Protein AF-A0A9D7E823-F1 (afdb_monomer)

Radius of gyration: 53.84 Å; Cα contacts (8 Å, |Δi|>4): 36; chains: 1; bounding box: 92×97×145 Å

Foldseek 3Di:
DDDDDDDDDDDDPDPDDPQDPCNPPDDDDDPVVVVVVVVVVVVVVVVVVVVVVVVPPPCPDPPDCPVVVVVVVVVVVVVVVVVVVVVVVVVVVCCVVPVVVPPDDPPDPPPDDPDDPDDPDPDDDVVHDDPDDDDPVVDDDDDDDDDDPAQADPPPRHGHDDDPDDDDDDDDDDDDDDDDDDDDWDKDADPDPDPPDDRIDTHDDDDD

Solvent-accessible surface area (backbone atoms only — not comparable to full-atom values): 14657 Å² total; per-residue (Å²): 136,83,83,89,79,83,84,84,85,78,80,78,82,74,74,85,71,80,76,56,98,60,72,89,63,88,80,94,69,57,76,65,57,52,49,53,53,54,50,50,54,50,49,50,53,51,52,49,51,51,52,47,63,65,69,41,75,75,83,65,74,93,64,80,61,59,61,56,52,54,54,45,52,53,48,50,52,52,52,50,53,50,48,52,53,51,51,50,50,50,52,50,50,48,42,72,72,39,57,86,67,54,90,67,79,82,86,67,90,72,91,79,71,81,85,68,80,78,73,75,69,88,71,85,54,92,89,54,82,73,88,67,90,80,79,70,82,86,56,87,85,81,91,80,89,85,78,70,94,69,56,46,39,93,86,82,62,51,71,63,77,90,68,95,78,80,92,86,81,92,78,92,83,81,91,81,83,88,79,87,84,82,85,81,69,58,72,44,68,67,92,67,90,67,80,92,60,62,75,66,44,64,55,78,80,82,85,129

Secondary structure (DSSP, 8-state):
------PPP-----------TTTT------HHHHHHHHHHHHHHHHHHHHHHHHHS-----TTSSHHHHHHHHHHHHHHHHHHHHHHHHHHHHHHHHHTTT-----------S---S-PPPSSSPTTPPP--PPP-TTSPP-------S--B-TTT-PBPPPPSS---------------------EEE--S--TTS-SEEEPPPPP-

pLDDT: mean 81.2, std 17.23, range [41.66, 98.5]

Structure (mmCIF, N/CA/C/O backbone):
data_AF-A0A9D7E823-F1
#
_entry.id   AF-A0A9D7E823-F1
#
loop_
_atom_site.group_PDB
_atom_site.id
_atom_site.type_symbol
_atom_site.label_atom_id
_atom_site.label_alt_id
_atom_site.label_comp_id
_atom_site.label_asym_id
_atom_site.label_entity_id
_atom_site.label_seq_id
_atom_site.pdbx_PDB_ins_code
_atom_site.Cartn_x
_atom_site.Cartn_y
_atom_site.Cartn_z
_atom_site.occupancy
_atom_site.B_iso_or_equiv
_atom_site.auth_seq_id
_atom_site.auth_comp_id
_atom_site.auth_asym_id
_atom_site.auth_atom_id
_atom_site.pdbx_PDB_model_num
ATOM 1 N N . MET A 1 1 ? -44.686 -39.022 106.894 1.00 41.66 1 MET A N 1
ATOM 2 C CA . MET A 1 1 ? -45.452 -39.188 105.641 1.00 41.66 1 MET A CA 1
ATOM 3 C C .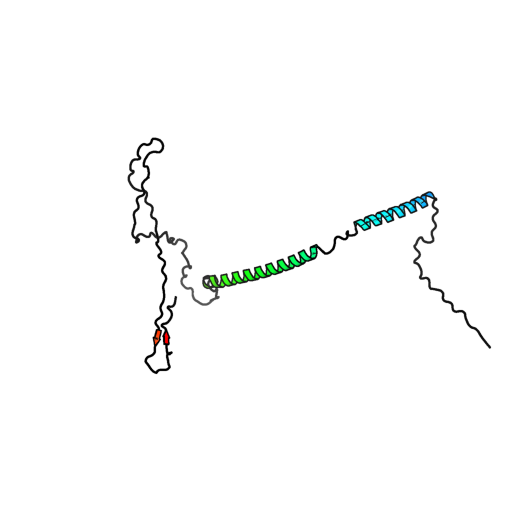 MET A 1 1 ? -45.971 -37.807 105.264 1.00 41.66 1 MET A C 1
ATOM 5 O O . MET A 1 1 ? -47.136 -37.501 105.457 1.00 41.66 1 MET A O 1
ATOM 9 N N . ASP A 1 2 ? -45.082 -36.832 105.089 1.00 44.28 2 ASP A N 1
ATOM 10 C CA . ASP A 1 2 ? -44.199 -36.650 103.923 1.00 44.28 2 ASP A CA 1
ATOM 11 C C . ASP A 1 2 ? -45.011 -36.478 102.646 1.00 44.28 2 ASP A C 1
ATOM 13 O O . ASP A 1 2 ? -45.654 -37.413 102.177 1.00 44.28 2 ASP A O 1
ATOM 17 N N . GLY A 1 3 ? -44.975 -35.260 102.111 1.00 45.38 3 GLY A N 1
ATOM 18 C CA . GLY A 1 3 ? -45.673 -34.901 100.884 1.00 45.38 3 GLY A CA 1
ATOM 19 C C . GLY A 1 3 ? -45.404 -33.469 100.432 1.00 45.38 3 GLY A C 1
ATOM 20 O O . GLY A 1 3 ? -46.334 -32.752 100.083 1.00 45.38 3 GLY A O 1
ATOM 21 N N . THR A 1 4 ? -44.142 -33.039 100.471 1.00 54.25 4 THR A N 1
ATOM 22 C CA . THR A 1 4 ? -43.642 -31.847 99.770 1.00 54.25 4 THR A CA 1
ATOM 23 C C . THR A 1 4 ? -43.754 -32.044 98.259 1.00 54.25 4 THR A C 1
ATOM 25 O O . THR A 1 4 ? -43.148 -32.981 97.756 1.00 54.25 4 THR A O 1
ATOM 28 N N . VAL A 1 5 ? -44.418 -31.132 97.535 1.00 52.34 5 VAL A N 1
ATOM 29 C CA . VAL A 1 5 ? -44.120 -30.807 96.120 1.00 52.34 5 VAL A CA 1
ATOM 30 C C . VAL A 1 5 ? -44.486 -29.326 95.893 1.00 52.34 5 VAL A C 1
ATOM 32 O O . VAL A 1 5 ? -45.655 -28.972 95.821 1.00 52.34 5 VAL A O 1
ATOM 35 N N . GLN A 1 6 ? -43.574 -28.377 96.110 1.00 48.25 6 GLN A N 1
ATOM 36 C CA . GLN A 1 6 ? -42.672 -27.778 95.112 1.00 48.25 6 GLN A CA 1
ATOM 37 C C . GLN A 1 6 ? -43.369 -27.175 93.876 1.00 48.25 6 GLN A C 1
ATOM 39 O O . GLN A 1 6 ? -43.613 -27.835 92.871 1.00 48.25 6 GLN A O 1
ATOM 44 N N . LEU A 1 7 ? -43.611 -25.863 93.958 1.00 57.25 7 LEU A N 1
ATOM 45 C CA . LEU A 1 7 ? -43.773 -24.962 92.815 1.00 57.25 7 LEU A CA 1
ATOM 46 C C . LEU A 1 7 ? -42.458 -24.896 92.013 1.00 57.25 7 LEU A C 1
ATOM 48 O O . LEU A 1 7 ? -41.415 -24.625 92.618 1.00 57.25 7 LEU A O 1
ATOM 52 N N . PRO A 1 8 ? -42.464 -25.049 90.677 1.00 56.41 8 PRO A N 1
ATOM 53 C CA . PRO A 1 8 ? -41.306 -24.697 89.875 1.00 56.41 8 PRO A CA 1
ATOM 54 C C . PRO A 1 8 ? -41.282 -23.193 89.582 1.00 56.41 8 PRO A C 1
ATOM 56 O O . PRO A 1 8 ? -42.162 -22.621 88.938 1.00 56.41 8 PRO A O 1
ATOM 59 N N . CYS A 1 9 ? -40.202 -22.578 90.050 1.00 44.34 9 CYS A N 1
ATOM 60 C CA . CYS A 1 9 ? -39.671 -21.317 89.569 1.00 44.34 9 CYS A CA 1
ATOM 61 C C . CYS A 1 9 ? -39.313 -21.434 88.074 1.00 44.34 9 CYS A C 1
ATOM 63 O O . CYS A 1 9 ? -38.682 -22.399 87.643 1.00 44.34 9 CYS A O 1
ATOM 65 N N . SER A 1 10 ? -39.666 -20.427 87.282 1.00 48.34 10 SER A N 1
ATOM 66 C CA . SER A 1 10 ? -38.972 -20.112 86.030 1.00 48.34 10 SER A CA 1
ATOM 67 C C . SER A 1 10 ? -38.942 -18.600 85.880 1.00 48.34 10 SER A C 1
ATOM 69 O O . SER A 1 10 ? -39.736 -17.984 85.173 1.00 48.34 10 SER A O 1
ATOM 71 N N . SER A 1 11 ? -38.022 -17.990 86.625 1.00 49.16 11 SER A N 1
ATOM 72 C CA . SER A 1 11 ? -37.557 -16.635 86.374 1.00 49.16 11 SER A CA 1
ATOM 73 C C . SER A 1 11 ? -36.893 -16.604 85.000 1.00 49.16 11 SER A C 1
ATOM 75 O O . SER A 1 11 ? -35.801 -17.143 84.811 1.00 49.16 11 SER A O 1
ATOM 77 N N . ALA A 1 12 ? -37.561 -15.972 84.039 1.00 48.22 12 ALA A N 1
ATOM 78 C CA . ALA A 1 12 ? -36.953 -15.579 82.782 1.00 48.22 12 ALA A CA 1
ATOM 79 C C . ALA A 1 12 ? -35.717 -14.720 83.084 1.00 48.22 12 ALA A C 1
ATOM 81 O O . ALA A 1 12 ? -35.826 -13.638 83.666 1.00 48.22 12 ALA A O 1
ATOM 82 N N . ALA A 1 13 ? -34.544 -15.218 82.702 1.00 49.22 13 ALA A N 1
ATOM 83 C CA . ALA A 1 13 ? -33.308 -14.460 82.719 1.00 49.22 13 ALA A CA 1
ATOM 84 C C . ALA A 1 13 ? -33.462 -13.256 81.775 1.00 49.22 13 ALA A C 1
ATOM 86 O O . ALA A 1 13 ? -33.383 -13.384 80.553 1.00 49.22 13 ALA A O 1
ATOM 87 N N . ARG A 1 14 ? -33.723 -12.074 82.341 1.00 47.38 14 ARG A N 1
ATOM 88 C CA . ARG A 1 14 ? -33.521 -10.809 81.637 1.00 47.38 14 ARG A CA 1
ATOM 89 C C . ARG A 1 14 ? -32.015 -10.609 81.538 1.00 47.38 14 ARG A C 1
ATOM 91 O O . ARG A 1 14 ? -31.360 -10.409 82.553 1.00 47.38 14 ARG A O 1
ATOM 98 N N . GLY A 1 15 ? -31.483 -10.710 80.323 1.00 50.56 15 GLY A N 1
ATOM 99 C CA . GLY A 1 15 ? -30.100 -10.345 80.044 1.00 50.56 15 GLY A CA 1
ATOM 100 C C . GLY A 1 15 ? -29.818 -8.927 80.541 1.00 50.56 15 GLY A C 1
ATOM 101 O O . GLY A 1 15 ? -30.636 -8.027 80.340 1.00 50.56 15 GLY A O 1
ATOM 102 N N . GLU A 1 16 ? -28.681 -8.753 81.212 1.00 53.91 16 GLU A N 1
ATOM 103 C CA . GLU A 1 16 ? -28.166 -7.457 81.650 1.00 53.91 16 GLU A CA 1
ATOM 104 C C . GLU A 1 16 ? -28.091 -6.497 80.459 1.00 53.91 16 GLU A C 1
ATOM 106 O O . GLU A 1 16 ? -27.238 -6.606 79.574 1.00 53.91 16 GLU A O 1
ATOM 111 N N . ALA A 1 17 ? -29.017 -5.540 80.425 1.00 63.22 17 ALA A N 1
ATOM 112 C CA . ALA A 1 17 ? -28.901 -4.387 79.558 1.00 63.22 17 ALA A CA 1
ATOM 113 C C . ALA A 1 17 ? -27.729 -3.551 80.077 1.00 63.22 17 ALA A C 1
ATOM 115 O O . ALA A 1 17 ? -27.757 -3.087 81.215 1.00 63.22 17 ALA A O 1
ATOM 116 N N . LYS A 1 18 ? -26.694 -3.380 79.250 1.00 60.59 18 LYS A N 1
ATOM 117 C CA . LYS A 1 18 ? -25.556 -2.499 79.541 1.00 60.59 18 LYS A CA 1
ATOM 118 C C . LYS A 1 18 ? -26.099 -1.126 79.944 1.00 60.59 18 LYS A C 1
ATOM 120 O O . LYS A 1 18 ? -26.685 -0.439 79.104 1.00 60.59 18 LYS A O 1
ATOM 125 N N . SER A 1 19 ? -25.943 -0.747 81.212 1.00 68.44 19 SER A N 1
ATOM 126 C CA . SER A 1 19 ? -26.347 0.569 81.691 1.00 68.44 19 SER A CA 1
ATOM 127 C C . SER A 1 19 ? -25.517 1.614 80.952 1.00 68.44 19 SER A C 1
ATOM 129 O O . SER A 1 19 ? -24.287 1.564 80.910 1.00 68.44 19 SER A O 1
ATOM 131 N N . THR A 1 20 ? -26.188 2.541 80.273 1.00 76.00 20 THR A N 1
ATOM 132 C CA . THR A 1 20 ? -25.493 3.691 79.700 1.00 76.00 20 THR A CA 1
ATOM 133 C C . THR A 1 20 ? -24.899 4.502 80.852 1.00 76.00 20 THR A C 1
ATOM 135 O O . THR A 1 20 ? -25.582 4.652 81.864 1.00 76.00 20 THR A O 1
ATOM 138 N N . PRO A 1 21 ? -23.691 5.074 80.718 1.00 83.56 21 PRO A N 1
ATOM 139 C CA . PRO A 1 21 ? -22.972 5.735 81.818 1.00 83.56 21 PRO A CA 1
ATOM 140 C C . PRO A 1 21 ? -23.726 6.904 82.481 1.00 83.56 21 PRO A C 1
ATOM 142 O O . PRO A 1 21 ? -23.339 7.355 83.550 1.00 83.56 21 PRO A O 1
ATOM 145 N N . PHE A 1 22 ? -24.815 7.375 81.870 1.00 84.56 22 PHE A N 1
ATOM 146 C CA . PHE A 1 22 ? -25.672 8.453 82.366 1.00 84.56 22 PHE A CA 1
ATOM 147 C C . PHE A 1 22 ? -27.106 7.994 82.683 1.00 84.56 22 PHE A C 1
ATOM 149 O O . PHE A 1 22 ? -27.991 8.827 82.831 1.00 84.56 22 PHE A O 1
ATOM 156 N N . GLY A 1 23 ? -27.360 6.681 82.749 1.00 80.94 23 GLY A N 1
ATOM 157 C CA . GLY A 1 23 ? -28.709 6.121 82.914 1.00 80.94 23 GLY A CA 1
ATOM 158 C C . GLY A 1 23 ? -29.380 6.471 84.246 1.00 80.94 23 GLY A C 1
ATOM 159 O O . GLY A 1 23 ? -30.597 6.615 84.280 1.00 80.94 23 GLY A O 1
ATOM 160 N N . ASP A 1 24 ? -28.582 6.673 85.299 1.00 83.81 24 ASP A N 1
ATOM 161 C CA . ASP A 1 24 ? -29.059 6.969 86.658 1.00 83.81 24 ASP A CA 1
ATOM 162 C C . ASP A 1 24 ? -28.948 8.464 87.027 1.00 83.81 24 ASP A C 1
ATOM 164 O O . ASP A 1 24 ? -29.261 8.865 88.149 1.00 83.81 24 ASP A O 1
ATOM 168 N N . VAL A 1 25 ? -28.488 9.311 86.096 1.00 88.62 25 VAL A N 1
ATOM 169 C CA . VAL A 1 25 ? -28.268 10.747 86.331 1.00 88.62 25 VAL A CA 1
ATOM 170 C C . VAL A 1 25 ? -29.466 11.546 85.823 1.00 88.62 25 VAL A C 1
ATOM 172 O O . VAL A 1 25 ? -29.730 11.598 84.622 1.00 88.62 25 VAL A O 1
ATOM 175 N N . PHE A 1 26 ? -30.175 12.216 86.733 1.00 86.62 26 PHE A N 1
ATOM 176 C CA . PHE A 1 26 ? -31.302 13.082 86.385 1.00 86.62 26 PHE A CA 1
ATOM 177 C C . PHE A 1 26 ? -30.851 14.519 86.126 1.00 86.62 26 PHE A C 1
ATOM 179 O O . PHE A 1 26 ? -30.034 15.076 86.856 1.00 86.62 26 PHE A O 1
ATOM 186 N N . VAL A 1 27 ? -31.443 15.137 85.105 1.00 88.88 27 VAL A N 1
ATOM 187 C CA . VAL A 1 27 ? -31.242 16.549 84.767 1.00 88.88 27 VAL A CA 1
ATOM 188 C C . VAL A 1 27 ? -32.591 17.251 84.823 1.00 88.88 27 VAL A C 1
ATOM 190 O O . VAL A 1 27 ? -33.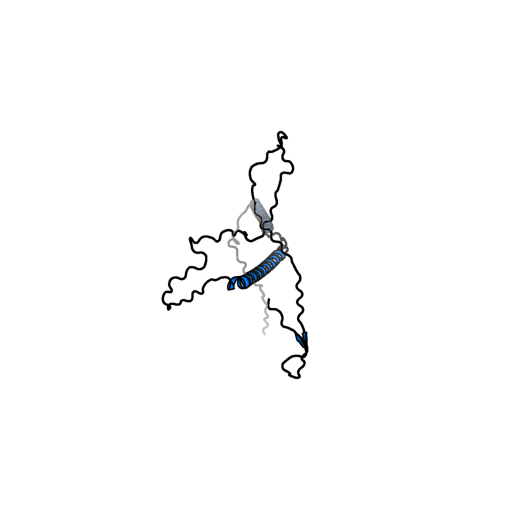578 16.763 84.271 1.00 88.88 27 VAL A O 1
ATOM 193 N N . THR A 1 28 ? -32.646 18.402 85.487 1.00 90.94 28 THR A N 1
ATOM 194 C CA . THR A 1 28 ? -33.835 19.256 85.499 1.00 90.94 28 THR A CA 1
ATOM 195 C C . THR A 1 28 ? -33.829 20.144 84.265 1.00 90.94 28 THR A C 1
ATOM 197 O O . THR A 1 28 ? -32.934 20.971 84.109 1.00 90.94 28 THR A O 1
ATOM 200 N N . LEU A 1 29 ? -34.831 19.982 83.406 1.00 92.12 29 LEU A N 1
ATOM 201 C CA . LEU A 1 29 ? -35.043 20.822 82.232 1.00 92.12 29 LEU A CA 1
ATOM 202 C C . LEU A 1 29 ? -36.382 21.534 82.361 1.00 92.12 29 LEU A C 1
ATOM 204 O O . LEU A 1 29 ? -37.370 20.951 82.824 1.00 92.12 29 LEU A O 1
ATOM 208 N N . SER A 1 30 ? -36.435 22.781 81.914 1.00 96.06 30 SER A N 1
ATOM 209 C CA . SER A 1 30 ? -37.705 23.457 81.699 1.00 96.06 30 SER A CA 1
ATOM 210 C C . SER A 1 30 ? -38.498 22.751 80.592 1.00 96.06 30 SER A C 1
ATOM 212 O O . SER A 1 30 ? -37.961 22.063 79.716 1.00 96.06 30 SER A O 1
ATOM 214 N N . LYS A 1 31 ? -39.820 22.946 80.594 1.00 94.75 31 LYS A N 1
ATOM 215 C CA . LYS A 1 31 ? -40.699 22.378 79.563 1.00 94.75 31 LYS A CA 1
ATOM 216 C C . LYS A 1 31 ? -40.318 22.855 78.156 1.00 94.75 31 LYS A C 1
ATOM 218 O O . LYS A 1 31 ? -40.476 22.100 77.202 1.00 94.75 31 LYS A O 1
ATOM 223 N N . GLN A 1 32 ? -39.820 24.085 78.037 1.00 95.88 32 GLN A N 1
ATOM 224 C CA . GLN A 1 32 ? -39.384 24.655 76.768 1.00 95.88 32 GLN A CA 1
ATOM 225 C C . GLN A 1 32 ? -38.127 23.951 76.239 1.00 95.88 32 GLN A C 1
ATOM 227 O O . GLN A 1 32 ? -38.141 23.470 75.109 1.00 95.88 32 GLN A O 1
ATOM 232 N N . GLU A 1 33 ? -37.097 23.789 77.071 1.00 95.62 33 GLU A N 1
ATOM 233 C CA . GLU A 1 33 ? -35.851 23.100 76.695 1.00 95.62 33 GLU A CA 1
ATOM 234 C C . GLU A 1 33 ? -36.101 21.635 76.312 1.00 95.62 33 GLU A C 1
ATOM 236 O O . GLU A 1 33 ? -35.527 21.125 75.350 1.00 95.62 33 GLU A O 1
ATOM 241 N N . HIS A 1 34 ? -37.010 20.952 77.018 1.00 95.44 34 HIS A N 1
ATOM 242 C CA . HIS A 1 34 ? -37.405 19.591 76.657 1.00 95.44 34 HIS A CA 1
ATOM 243 C C . HIS A 1 34 ? -38.018 19.524 75.251 1.00 95.44 34 HIS A C 1
ATOM 245 O O . HIS A 1 34 ? -37.682 18.637 74.464 1.00 95.44 34 HIS A O 1
ATOM 251 N N . ILE A 1 35 ? -38.905 20.468 74.920 1.00 96.44 35 ILE A N 1
ATOM 252 C CA . ILE A 1 35 ? -39.503 20.556 73.587 1.00 96.44 35 ILE A CA 1
ATOM 253 C C . ILE A 1 35 ? -38.394 20.804 72.559 1.00 96.44 35 ILE A C 1
ATOM 255 O O . ILE A 1 35 ? -38.266 20.022 71.621 1.00 96.44 35 ILE A O 1
ATOM 259 N N . GLU A 1 36 ? -37.545 21.810 72.753 1.00 96.56 36 GLU A N 1
ATOM 260 C CA . GLU A 1 36 ? -36.457 22.142 71.824 1.00 96.56 36 GLU A CA 1
ATOM 261 C C . GLU A 1 36 ? -35.528 20.947 71.547 1.00 96.56 36 GLU A C 1
ATOM 263 O O . GLU A 1 36 ? -35.244 20.648 70.383 1.00 96.56 36 GLU A O 1
ATOM 268 N N . LEU A 1 37 ? -35.146 20.184 72.577 1.00 96.44 37 LEU A N 1
ATOM 269 C CA . LEU A 1 37 ? -34.342 18.965 72.417 1.00 96.44 37 LEU A CA 1
ATOM 270 C C . LEU A 1 37 ? -35.061 17.887 71.598 1.00 96.44 37 LEU A C 1
ATOM 272 O O . LEU A 1 37 ? -34.460 17.266 70.716 1.00 96.44 37 LEU A O 1
ATOM 276 N N . VAL A 1 38 ? -36.355 17.670 71.847 1.00 96.88 38 VAL A N 1
ATOM 277 C CA . VAL A 1 38 ? -37.162 16.713 71.075 1.00 96.88 38 VAL A CA 1
ATOM 278 C C . VAL A 1 38 ?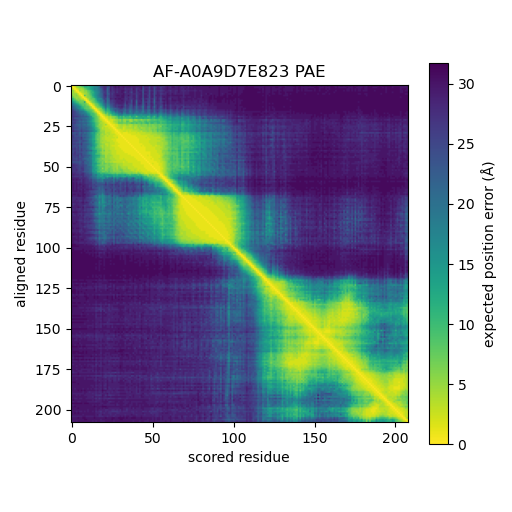 -37.273 17.148 69.610 1.00 96.88 38 VAL A C 1
ATOM 280 O O . VAL A 1 38 ? -37.189 16.306 68.709 1.00 96.88 38 VAL A O 1
ATOM 283 N N . TRP A 1 39 ? -37.442 18.445 69.353 1.00 96.94 39 TRP A N 1
ATOM 284 C CA . TRP A 1 39 ? -37.490 18.998 67.999 1.00 96.94 39 TRP A CA 1
ATOM 285 C C . TRP A 1 39 ? -36.143 18.863 67.281 1.00 96.94 39 TRP A C 1
ATOM 287 O O . TRP A 1 39 ? -36.120 18.372 66.151 1.00 96.94 39 TRP A O 1
ATOM 297 N N . ALA A 1 40 ? -35.028 19.185 67.939 1.00 96.62 40 ALA A N 1
ATOM 298 C CA . ALA A 1 40 ? -33.684 19.013 67.388 1.00 96.62 40 ALA A CA 1
ATOM 299 C C . ALA A 1 40 ? -33.385 17.541 67.058 1.00 96.62 40 ALA A C 1
ATOM 301 O O . ALA A 1 40 ? -32.902 17.232 65.969 1.00 96.62 40 ALA A O 1
ATOM 302 N N . ALA A 1 41 ? -33.743 16.608 67.947 1.00 96.75 41 ALA A N 1
ATOM 303 C CA . ALA A 1 41 ? -33.564 15.177 67.704 1.00 96.75 41 ALA A CA 1
ATOM 304 C C . ALA A 1 41 ? -34.364 14.688 66.482 1.00 96.75 41 ALA A C 1
ATOM 306 O O . ALA A 1 41 ? -33.862 13.894 65.680 1.00 96.75 41 ALA A O 1
ATOM 307 N N . LYS A 1 42 ? -35.603 15.168 66.310 1.00 96.88 42 LYS A N 1
ATOM 308 C CA . LYS A 1 42 ? -36.426 14.862 65.128 1.00 96.88 42 LYS A CA 1
ATOM 309 C C . LYS A 1 42 ? -35.844 15.475 63.855 1.00 9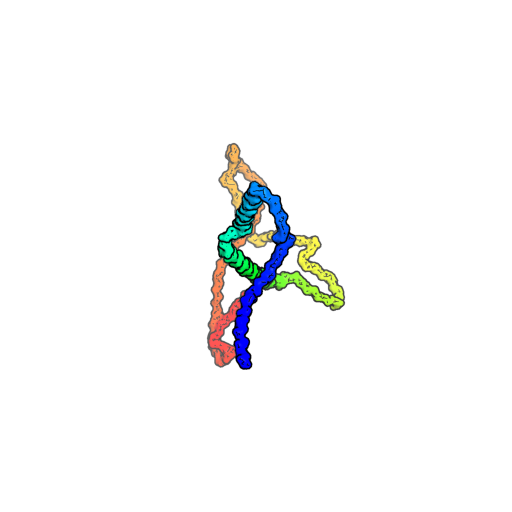6.88 42 LYS A C 1
ATOM 311 O O . LYS A 1 42 ? -35.784 14.788 62.836 1.00 96.88 42 LYS A O 1
ATOM 316 N N . TYR A 1 43 ? -35.398 16.727 63.927 1.00 95.94 43 TYR A N 1
ATOM 317 C CA . TYR A 1 43 ? -34.758 17.436 62.823 1.00 95.94 43 TYR A CA 1
ATOM 318 C C . TYR A 1 43 ? -33.525 16.677 62.323 1.00 95.94 43 TYR A C 1
ATOM 320 O O . TYR A 1 43 ? -33.463 16.326 61.147 1.00 95.94 43 TYR A O 1
ATOM 328 N N . TRP A 1 44 ? -32.608 16.308 63.222 1.00 95.88 44 TRP A N 1
ATOM 329 C CA . TRP A 1 44 ? -31.399 15.564 62.864 1.00 95.88 44 TRP A CA 1
ATOM 330 C C . TRP A 1 44 ? -31.684 14.154 62.347 1.00 95.88 44 TRP A C 1
ATOM 332 O O . TRP A 1 44 ? -31.036 13.726 61.396 1.00 95.88 44 TRP A O 1
ATOM 342 N N . LYS A 1 45 ? -32.676 13.435 62.896 1.00 96.06 45 LYS A N 1
ATOM 343 C CA . LYS A 1 45 ? -33.098 12.132 62.341 1.00 96.06 45 LYS A CA 1
ATOM 344 C C . LYS A 1 45 ? -33.587 12.256 60.900 1.00 96.06 45 LYS A C 1
ATOM 346 O O . LYS A 1 45 ? -33.256 11.420 60.061 1.00 96.06 45 LYS A O 1
ATOM 351 N N . MET A 1 46 ? -34.380 13.284 60.622 1.00 94.62 46 MET A N 1
ATOM 352 C CA . MET A 1 46 ? -34.941 13.529 59.298 1.00 94.62 46 MET A CA 1
ATOM 353 C C . MET A 1 46 ? -33.861 13.983 58.305 1.00 94.62 46 MET A C 1
ATOM 355 O O . MET A 1 46 ? -33.788 13.444 57.200 1.00 94.62 46 MET A O 1
ATOM 359 N N . GLU A 1 47 ? -32.974 14.889 58.717 1.00 92.31 47 GLU A N 1
ATOM 360 C CA . GLU A 1 47 ? -31.858 15.359 57.892 1.00 92.31 47 GLU A CA 1
ATOM 361 C C . GLU A 1 47 ? -30.851 14.234 57.608 1.00 92.31 47 GLU A C 1
ATOM 363 O O . GLU A 1 47 ? -30.437 14.047 56.464 1.00 92.31 47 GLU A O 1
ATOM 368 N N . HIS A 1 48 ? -30.545 13.394 58.603 1.00 93.19 48 HIS A N 1
ATOM 369 C CA . HIS A 1 48 ? -29.733 12.192 58.411 1.00 93.19 48 HIS A CA 1
ATOM 370 C C . HIS A 1 48 ? -30.402 11.199 57.453 1.00 93.19 48 HIS A C 1
ATOM 372 O O . HIS A 1 48 ? -29.738 10.657 56.577 1.00 93.19 48 HIS A O 1
ATOM 378 N N . GLY A 1 49 ? -31.717 10.981 57.564 1.00 91.31 49 GLY A N 1
ATOM 379 C CA . GLY A 1 49 ? -32.459 10.134 56.624 1.00 91.31 49 GLY A CA 1
ATOM 380 C C . GLY A 1 49 ? -32.377 10.643 55.181 1.00 91.31 49 GLY A C 1
ATOM 381 O O . GLY A 1 49 ? -32.188 9.858 54.254 1.00 91.31 49 GLY A O 1
ATOM 382 N N . ARG A 1 50 ? -32.442 11.965 54.979 1.00 88.38 50 ARG A N 1
ATOM 383 C CA . ARG A 1 50 ? -32.270 12.596 53.660 1.00 88.38 50 ARG A CA 1
ATOM 384 C C . ARG A 1 50 ? -30.838 12.494 53.143 1.00 88.38 50 ARG A C 1
ATOM 386 O O . ARG A 1 50 ? -30.649 12.216 51.961 1.00 88.38 50 ARG A O 1
ATOM 393 N N . ALA A 1 51 ? -29.843 12.716 54.000 1.00 86.44 51 ALA A N 1
ATOM 394 C CA . ALA A 1 51 ? -28.435 12.563 53.650 1.00 86.44 51 ALA A CA 1
ATOM 395 C C . ALA A 1 51 ? -28.116 11.106 53.279 1.00 86.44 51 ALA A C 1
ATOM 397 O O . ALA A 1 51 ? -27.498 10.866 52.245 1.00 86.44 51 ALA A O 1
ATOM 398 N N . ALA A 1 52 ? -28.631 10.144 54.048 1.00 87.06 52 ALA A N 1
ATOM 399 C CA . ALA A 1 52 ? -28.535 8.720 53.752 1.00 87.06 52 ALA A CA 1
ATOM 400 C C . ALA A 1 52 ? -29.223 8.372 52.426 1.00 87.06 52 ALA A C 1
ATOM 402 O O . ALA A 1 52 ? -28.616 7.699 51.613 1.00 87.06 52 ALA A O 1
ATOM 403 N N . ALA A 1 53 ? -30.411 8.906 52.128 1.00 83.38 53 ALA A N 1
ATOM 404 C CA . ALA A 1 53 ? -31.083 8.682 50.841 1.00 83.38 53 ALA A CA 1
ATOM 405 C C . ALA A 1 53 ? -30.364 9.319 49.629 1.00 83.38 53 ALA A C 1
ATOM 407 O O . ALA A 1 53 ? -30.588 8.912 48.491 1.00 83.38 53 ALA A O 1
ATOM 408 N N . ARG A 1 54 ? -29.521 10.342 49.845 1.00 79.81 54 ARG A N 1
ATOM 409 C CA . ARG A 1 54 ? -28.652 10.924 48.803 1.00 79.81 54 ARG A CA 1
ATOM 410 C C . ARG A 1 54 ? -27.351 10.143 48.623 1.00 79.81 54 ARG A C 1
ATOM 412 O O . ARG A 1 54 ? -26.847 10.090 47.505 1.00 79.81 54 ARG A O 1
ATOM 419 N N . ALA A 1 55 ? -26.798 9.634 49.723 1.00 77.50 55 ALA A N 1
ATOM 420 C CA . ALA A 1 55 ? -25.570 8.844 49.755 1.00 77.50 55 ALA A CA 1
ATOM 421 C C . ALA A 1 55 ? -25.812 7.381 49.370 1.00 77.50 55 ALA A C 1
ATOM 423 O O . ALA A 1 55 ? -24.901 6.721 48.873 1.00 77.50 55 ALA A O 1
ATOM 424 N N . GLU A 1 56 ? -27.037 6.888 49.564 1.00 67.44 56 GLU A N 1
ATOM 425 C CA . GLU A 1 56 ? -27.501 5.673 48.929 1.00 67.44 56 GLU A CA 1
ATOM 426 C C . GLU A 1 56 ? -27.292 5.851 47.429 1.00 67.44 56 GLU A C 1
ATOM 428 O O . GLU A 1 56 ? -27.787 6.825 46.842 1.00 67.44 56 GLU A O 1
ATOM 433 N N . PRO A 1 57 ? -26.547 4.944 46.784 1.00 62.94 57 PRO A N 1
ATOM 434 C CA . PRO A 1 57 ? -26.513 4.933 45.344 1.00 62.94 57 PRO A CA 1
ATOM 435 C C . PRO A 1 57 ? -27.964 4.775 44.904 1.00 62.94 57 PRO A C 1
ATOM 437 O O . PRO A 1 57 ? -28.581 3.739 45.149 1.00 62.94 57 PRO A O 1
ATOM 440 N N . ARG A 1 58 ? -28.531 5.819 44.280 1.00 59.97 58 ARG A N 1
ATOM 441 C CA . ARG A 1 58 ? -29.791 5.680 43.546 1.00 59.97 58 ARG A CA 1
ATOM 442 C C . ARG A 1 58 ? -29.611 4.425 42.721 1.00 59.97 58 ARG A C 1
ATOM 444 O O . ARG A 1 58 ? -28.634 4.363 41.976 1.00 59.97 58 ARG A O 1
ATOM 451 N N . GLY A 1 59 ? -30.485 3.442 42.914 1.00 54.03 59 GLY A N 1
ATOM 452 C CA . GLY A 1 59 ? -30.471 2.175 42.198 1.00 54.03 59 GLY A CA 1
ATOM 453 C C . GLY A 1 59 ? -30.681 2.397 40.703 1.00 54.03 59 GLY A C 1
ATOM 454 O O . GLY A 1 59 ? -31.713 2.043 40.148 1.00 54.03 59 GLY A O 1
ATOM 455 N N . GLY A 1 60 ? -29.712 3.016 40.035 1.00 56.53 60 GLY A N 1
ATOM 456 C CA . GLY A 1 60 ? -29.455 2.801 38.636 1.00 56.53 60 GLY A CA 1
ATOM 457 C C . GLY A 1 60 ? -29.098 1.335 38.526 1.00 56.53 60 GLY A C 1
ATOM 458 O O . GLY A 1 60 ? -28.246 0.848 39.266 1.00 56.53 60 GLY A O 1
ATOM 459 N N . VAL A 1 61 ? -29.820 0.638 37.656 1.00 58.34 61 VAL A N 1
ATOM 460 C CA . VAL A 1 61 ? -29.680 -0.794 37.407 1.00 58.34 61 VAL A CA 1
ATOM 461 C C . VAL A 1 61 ? -28.188 -1.158 37.348 1.00 58.34 61 VAL A C 1
ATOM 463 O O . VAL A 1 61 ? -27.514 -0.760 36.389 1.00 58.34 61 VAL A O 1
ATOM 466 N N . PRO A 1 62 ? -27.636 -1.908 38.321 1.00 53.47 62 PRO A N 1
ATOM 467 C CA . PRO A 1 62 ? -26.307 -2.473 38.175 1.00 53.47 62 PRO A CA 1
ATOM 468 C C . PRO A 1 62 ? -26.424 -3.610 37.156 1.00 53.47 62 PRO A C 1
ATOM 470 O O . PRO A 1 62 ? -26.635 -4.761 37.517 1.00 53.47 62 PRO A O 1
ATOM 473 N N . GLY A 1 63 ? -26.406 -3.286 35.858 1.00 54.50 63 GLY A N 1
ATOM 474 C CA . GLY A 1 63 ? -26.679 -4.314 34.849 1.00 54.50 63 GLY A CA 1
ATOM 475 C C . GLY A 1 63 ? -26.766 -3.912 33.379 1.00 54.50 63 GLY A C 1
ATOM 476 O O . GLY A 1 63 ? -26.666 -4.802 32.542 1.00 54.50 63 GLY A O 1
ATOM 477 N N . ALA A 1 64 ? -26.882 -2.631 33.011 1.00 53.88 64 ALA A N 1
ATOM 478 C CA . ALA A 1 64 ? -26.998 -2.273 31.585 1.00 53.88 64 ALA A CA 1
ATOM 479 C C . ALA A 1 64 ? -25.650 -2.045 30.856 1.00 53.88 64 ALA A C 1
ATOM 481 O O . ALA A 1 64 ? -25.587 -2.168 29.638 1.00 53.88 64 ALA A O 1
ATOM 482 N N . ILE A 1 65 ? -24.562 -1.747 31.580 1.00 54.00 65 ILE A N 1
ATOM 483 C CA . ILE A 1 65 ? -23.211 -1.497 31.024 1.00 54.00 65 ILE A CA 1
ATOM 484 C C . ILE A 1 65 ? -22.171 -2.647 31.229 1.00 54.00 65 ILE A C 1
ATOM 486 O O . ILE A 1 65 ? -21.165 -2.662 30.520 1.00 54.00 65 ILE A O 1
ATOM 490 N N . PRO A 1 66 ? -22.332 -3.666 32.107 1.00 53.62 66 PRO A N 1
ATOM 491 C CA . PRO A 1 66 ? -21.310 -4.710 32.256 1.00 53.62 66 PRO A CA 1
ATOM 492 C C . PRO A 1 66 ? -21.272 -5.692 31.075 1.00 53.62 66 PRO A C 1
ATOM 494 O O . PRO A 1 66 ? -20.198 -6.188 30.738 1.00 53.62 66 PRO A O 1
ATOM 497 N N . THR A 1 67 ? -22.399 -5.925 30.394 1.00 57.09 67 THR A N 1
ATOM 498 C CA . THR A 1 67 ? -22.445 -6.764 29.185 1.00 57.09 67 THR A CA 1
ATOM 499 C C . THR A 1 67 ? -21.651 -6.142 28.044 1.00 57.09 67 THR A C 1
ATOM 501 O O . THR A 1 67 ? -20.945 -6.860 27.341 1.00 57.09 67 THR A O 1
ATOM 504 N N . SER A 1 68 ? -21.679 -4.812 27.890 1.00 69.44 68 SER A N 1
ATOM 505 C CA . SER A 1 68 ? -20.889 -4.132 26.863 1.00 69.44 68 SER A CA 1
ATOM 506 C C . SER A 1 68 ? -19.400 -4.133 27.192 1.00 69.44 68 SER A C 1
ATOM 508 O O . SER A 1 68 ? -18.612 -4.379 26.286 1.00 69.44 68 SER A O 1
ATOM 510 N N . ARG A 1 69 ? -18.997 -3.948 28.460 1.00 82.69 69 ARG A N 1
ATOM 511 C CA . ARG A 1 69 ? -17.575 -3.963 28.851 1.00 82.69 69 ARG A CA 1
ATOM 512 C C . ARG A 1 69 ? -16.961 -5.358 28.774 1.00 82.69 69 ARG A C 1
ATOM 514 O O . ARG A 1 69 ? -15.889 -5.496 28.200 1.00 82.69 69 ARG A O 1
ATOM 521 N N . ALA A 1 70 ? -17.643 -6.387 29.275 1.00 86.31 70 ALA A N 1
ATOM 522 C CA . ALA A 1 70 ? -17.181 -7.769 29.139 1.00 86.31 70 ALA A CA 1
ATOM 523 C C . ALA A 1 70 ? -17.146 -8.206 27.663 1.00 86.31 70 ALA A C 1
ATOM 525 O O . ALA A 1 70 ? -16.162 -8.789 27.212 1.00 86.31 70 ALA A O 1
ATOM 526 N N . ALA A 1 71 ? -18.168 -7.856 26.873 1.00 88.00 71 ALA A N 1
ATOM 527 C CA . ALA A 1 71 ? -18.160 -8.124 25.435 1.00 88.00 71 ALA A CA 1
ATOM 528 C C . ALA A 1 71 ? -17.125 -7.280 24.670 1.00 88.00 71 ALA A C 1
ATOM 530 O O . ALA A 1 71 ? -16.668 -7.705 23.612 1.00 88.00 71 ALA A O 1
ATOM 531 N N . ALA A 1 72 ? -16.775 -6.083 25.147 1.00 89.38 72 ALA A N 1
ATOM 532 C CA . ALA A 1 72 ? -15.700 -5.267 24.584 1.00 89.38 72 ALA A CA 1
ATOM 533 C C . ALA A 1 72 ? -14.336 -5.890 24.894 1.00 89.38 72 ALA A C 1
ATOM 535 O O . ALA A 1 72 ? -13.560 -6.099 23.973 1.00 89.38 72 ALA A O 1
ATOM 536 N N . GLN A 1 73 ? -14.100 -6.311 26.138 1.00 94.19 73 GLN A N 1
ATOM 537 C CA . GLN A 1 73 ? -12.880 -7.017 26.544 1.00 94.19 73 GLN A CA 1
ATOM 538 C C . GLN A 1 73 ? -12.696 -8.333 25.779 1.00 94.19 73 GLN A C 1
ATOM 540 O O . GLN A 1 73 ? -11.597 -8.632 25.323 1.00 94.19 73 GLN A O 1
ATOM 545 N N . ALA A 1 74 ? -13.773 -9.100 25.576 1.00 93.38 74 ALA A N 1
ATOM 546 C CA . ALA A 1 74 ? -13.729 -10.318 24.769 1.00 93.38 74 ALA A CA 1
ATOM 547 C C . ALA A 1 74 ? -13.375 -10.027 23.298 1.00 93.38 74 ALA A C 1
ATOM 549 O O . ALA A 1 74 ? -12.588 -10.756 22.696 1.00 93.38 74 ALA A O 1
ATOM 550 N N . ARG A 1 75 ? -13.920 -8.945 22.725 1.00 94.12 75 ARG A N 1
ATOM 551 C CA . ARG A 1 75 ? -13.591 -8.497 21.362 1.00 94.12 75 ARG A CA 1
ATOM 552 C C . ARG A 1 75 ? -12.150 -8.006 21.248 1.00 94.12 75 ARG A C 1
ATOM 554 O O . ARG A 1 75 ? -11.471 -8.375 20.299 1.00 94.12 75 ARG A O 1
ATOM 561 N N . GLU A 1 76 ? -11.673 -7.223 22.209 1.00 96.62 76 GLU A N 1
ATOM 562 C CA . GLU A 1 76 ? -10.285 -6.751 22.264 1.00 96.62 76 GLU A CA 1
ATOM 563 C C . GLU A 1 76 ? -9.305 -7.921 22.357 1.00 96.62 76 GLU A C 1
ATOM 565 O O . GLU A 1 76 ? -8.344 -7.973 21.594 1.00 96.62 76 GLU A O 1
ATOM 570 N N . ALA A 1 77 ? -9.584 -8.902 23.219 1.00 97.25 77 ALA A N 1
ATOM 571 C CA . ALA A 1 77 ? -8.766 -10.105 23.331 1.00 97.25 77 ALA A CA 1
ATOM 572 C C . ALA A 1 77 ? -8.720 -10.892 22.010 1.00 97.25 77 ALA A C 1
ATOM 574 O O . ALA A 1 77 ? -7.640 -11.275 21.563 1.00 97.25 77 ALA A O 1
ATOM 575 N N . ALA A 1 78 ? -9.868 -11.080 21.348 1.00 97.12 78 ALA A N 1
ATOM 576 C CA . ALA A 1 78 ? -9.927 -11.752 20.051 1.00 97.12 78 ALA A CA 1
ATOM 577 C C . ALA A 1 78 ? -9.119 -11.005 18.973 1.00 9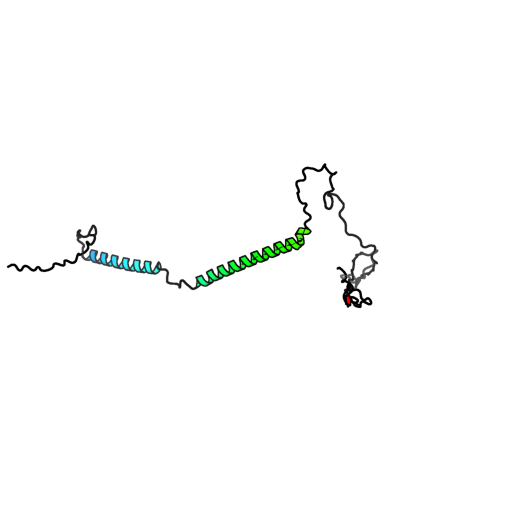7.12 78 ALA A C 1
ATOM 579 O O . ALA A 1 78 ? -8.318 -11.621 18.269 1.00 97.12 78 ALA A O 1
ATOM 580 N N . LEU A 1 79 ? -9.264 -9.678 18.892 1.00 97.75 79 LEU A N 1
ATOM 581 C CA . LEU A 1 79 ? -8.524 -8.838 17.944 1.00 97.75 79 LEU A CA 1
ATOM 582 C C . LEU A 1 79 ? -7.011 -8.870 18.193 1.00 97.75 79 LEU A C 1
ATOM 584 O O . LEU A 1 79 ? -6.234 -8.897 17.239 1.00 97.75 79 LEU A O 1
ATOM 588 N N . LEU A 1 80 ? -6.575 -8.894 19.456 1.00 98.31 80 LEU A N 1
ATOM 589 C CA . LEU A 1 80 ? -5.157 -9.021 19.797 1.00 98.31 80 LEU A CA 1
ATOM 590 C C . LEU A 1 80 ? -4.596 -10.379 19.359 1.00 98.31 80 LEU A C 1
ATOM 592 O O . LEU A 1 80 ? -3.540 -10.417 18.729 1.00 98.31 80 LEU A O 1
ATOM 596 N N . CYS A 1 81 ? -5.326 -11.474 19.589 1.00 98.00 81 CYS A N 1
ATOM 597 C CA . CYS A 1 81 ? -4.927 -12.793 19.092 1.00 98.00 81 CYS A CA 1
ATOM 598 C C . CYS A 1 81 ? -4.842 -12.837 17.554 1.00 98.00 81 CYS A C 1
ATOM 600 O O . CYS A 1 81 ? -3.906 -13.420 16.998 1.00 98.00 81 CYS A O 1
ATOM 602 N N . GLU A 1 82 ? -5.783 -12.207 16.844 1.00 97.81 82 GLU A N 1
ATOM 603 C CA . GLU A 1 82 ? -5.740 -12.101 15.380 1.00 97.81 82 GLU A CA 1
ATOM 604 C C . GLU A 1 82 ? -4.536 -11.287 14.891 1.00 97.81 82 GLU A C 1
ATOM 606 O O . GLU A 1 82 ? -3.863 -11.696 13.938 1.00 97.81 82 GLU A O 1
ATOM 611 N N . LEU A 1 83 ? -4.227 -10.170 15.557 1.00 98.50 83 LEU A N 1
ATOM 612 C CA . LEU A 1 83 ? -3.051 -9.355 15.256 1.00 98.50 83 LEU A CA 1
ATOM 613 C C . LEU A 1 83 ? -1.756 -10.138 15.459 1.00 98.50 83 LEU A C 1
ATOM 615 O O . LEU A 1 83 ? -0.895 -10.116 14.579 1.00 98.50 83 LEU A O 1
ATOM 619 N N . GLU A 1 84 ? -1.621 -10.866 16.565 1.00 98.19 84 GLU A N 1
ATOM 620 C CA . GLU A 1 84 ? -0.453 -11.712 16.823 1.00 98.19 84 GLU A CA 1
ATOM 621 C C . GLU A 1 84 ? -0.294 -12.795 15.749 1.00 98.19 84 GLU A C 1
ATOM 623 O O . GLU A 1 84 ? 0.802 -12.992 15.211 1.00 98.19 84 GLU A O 1
ATOM 628 N N . ALA A 1 85 ? -1.391 -13.454 15.362 1.00 98.06 85 ALA A N 1
ATOM 629 C CA . ALA A 1 85 ? -1.385 -14.455 14.299 1.00 98.06 85 ALA A CA 1
ATOM 630 C C . ALA A 1 85 ? -1.019 -13.847 12.933 1.00 98.06 85 ALA A C 1
ATOM 632 O O . ALA A 1 85 ? -0.249 -14.441 12.168 1.00 98.06 85 ALA A O 1
ATOM 633 N N . ALA A 1 86 ? -1.532 -12.658 12.613 1.00 98.00 86 ALA A N 1
ATOM 634 C CA . ALA A 1 86 ? -1.193 -11.936 11.391 1.00 98.00 86 ALA A CA 1
ATOM 635 C C . ALA A 1 86 ? 0.283 -11.510 11.377 1.00 98.00 86 ALA A C 1
ATOM 637 O O . ALA A 1 86 ? 0.979 -11.732 10.385 1.00 98.00 86 ALA A O 1
ATOM 638 N N . GLN A 1 87 ? 0.799 -10.981 12.488 1.00 98.31 87 GLN A N 1
ATOM 639 C CA . GLN A 1 87 ? 2.211 -10.622 12.636 1.00 98.31 87 GLN A CA 1
ATOM 640 C C . GLN A 1 87 ? 3.127 -11.848 12.548 1.00 98.31 87 GLN A C 1
ATOM 642 O O . GLN A 1 87 ? 4.194 -11.777 11.935 1.00 98.31 87 GLN A O 1
ATOM 647 N N . ALA A 1 88 ? 2.725 -12.991 13.111 1.00 97.94 88 ALA A N 1
ATOM 648 C CA . ALA A 1 88 ? 3.451 -14.251 12.961 1.00 97.94 88 ALA A CA 1
ATOM 649 C C . ALA A 1 88 ? 3.519 -14.694 11.490 1.00 97.94 88 ALA A C 1
ATOM 651 O O . ALA A 1 88 ? 4.601 -15.035 11.009 1.00 97.94 88 ALA A O 1
ATOM 652 N N . LYS A 1 89 ? 2.406 -14.603 10.747 1.00 97.69 89 LYS A N 1
ATOM 653 C CA . LYS A 1 89 ? 2.377 -14.875 9.298 1.00 97.69 89 LYS A CA 1
ATOM 654 C C . LYS A 1 89 ? 3.267 -13.910 8.519 1.00 97.69 89 LYS A C 1
ATOM 656 O O . LYS A 1 89 ? 4.001 -14.351 7.643 1.00 97.69 89 LYS A O 1
ATOM 661 N N . ILE A 1 90 ? 3.239 -12.615 8.840 1.00 97.50 90 ILE A N 1
ATOM 662 C CA . ILE A 1 90 ? 4.113 -11.620 8.202 1.00 97.50 90 ILE A CA 1
ATOM 663 C C . ILE A 1 90 ? 5.582 -11.978 8.437 1.00 97.50 90 ILE A C 1
ATOM 665 O O . ILE A 1 90 ? 6.347 -11.999 7.476 1.00 97.50 90 ILE A O 1
ATOM 669 N N . ARG A 1 91 ? 5.972 -12.315 9.674 1.00 96.44 91 ARG A N 1
ATOM 670 C CA . ARG A 1 91 ? 7.347 -12.738 9.991 1.00 96.44 91 ARG A CA 1
ATOM 671 C C . ARG A 1 91 ? 7.758 -13.994 9.221 1.00 96.44 91 ARG A C 1
ATOM 673 O O . ARG A 1 91 ? 8.836 -14.002 8.634 1.00 96.44 91 ARG A O 1
ATOM 680 N N . ASP A 1 92 ? 6.905 -15.019 9.169 1.00 96.06 92 ASP A N 1
ATOM 681 C CA . ASP A 1 92 ? 7.159 -16.246 8.395 1.00 96.06 92 ASP A CA 1
ATOM 682 C C . ASP A 1 92 ? 7.288 -15.956 6.889 1.00 96.06 92 ASP A C 1
ATOM 684 O O . ASP A 1 92 ? 8.252 -16.384 6.255 1.00 96.06 92 ASP A O 1
ATOM 688 N N . LEU A 1 93 ? 6.384 -15.162 6.308 1.00 95.44 93 LEU A N 1
ATOM 689 C CA . LEU A 1 93 ? 6.452 -14.772 4.896 1.00 95.44 93 LEU A CA 1
ATOM 690 C C . LEU A 1 93 ? 7.702 -13.948 4.591 1.00 95.44 93 LEU A C 1
ATOM 692 O O . LEU A 1 93 ? 8.387 -14.215 3.603 1.00 95.44 93 LEU A O 1
ATOM 696 N N . GLN A 1 94 ? 8.033 -12.980 5.445 1.00 93.38 94 GLN A N 1
ATOM 697 C CA . GLN A 1 94 ? 9.267 -12.208 5.329 1.00 93.38 94 GLN A CA 1
ATOM 698 C C . GLN A 1 94 ? 10.488 -13.127 5.400 1.00 93.38 94 GLN A C 1
ATOM 700 O O . GLN A 1 94 ? 11.399 -12.989 4.585 1.00 93.38 94 GLN A O 1
ATOM 705 N N . GLN A 1 95 ? 10.497 -14.112 6.299 1.00 89.38 95 GLN A N 1
ATOM 706 C CA . GLN A 1 95 ? 11.572 -15.094 6.379 1.00 89.38 95 GLN A CA 1
ATOM 707 C C . GLN A 1 95 ? 11.657 -15.936 5.095 1.00 89.38 95 GLN A C 1
ATOM 709 O O . GLN A 1 95 ? 12.735 -16.077 4.521 1.00 89.38 95 GLN A O 1
ATOM 714 N N . ARG A 1 96 ? 10.540 -16.445 4.571 1.00 88.31 96 ARG A N 1
ATOM 715 C CA . ARG A 1 96 ? 10.528 -17.239 3.328 1.00 88.31 96 ARG A CA 1
ATOM 716 C C . ARG A 1 96 ? 10.997 -16.441 2.113 1.00 88.31 96 ARG A C 1
ATOM 718 O O . ARG A 1 96 ? 11.749 -16.968 1.293 1.00 88.31 96 ARG A O 1
ATOM 725 N N . LEU A 1 97 ? 10.562 -15.187 1.997 1.00 88.62 97 LEU A N 1
ATOM 726 C CA . LEU A 1 97 ? 10.879 -14.325 0.857 1.00 88.62 97 LEU A CA 1
ATOM 727 C C . LEU A 1 97 ? 12.296 -13.749 0.934 1.00 88.62 97 LEU A C 1
ATOM 729 O O . LEU A 1 97 ? 12.973 -13.654 -0.094 1.00 88.62 97 LEU A O 1
ATOM 733 N N . PHE A 1 98 ? 12.750 -13.377 2.134 1.00 84.06 98 PHE A N 1
ATOM 734 C CA . PHE A 1 98 ? 13.959 -12.574 2.313 1.00 84.06 98 PHE A CA 1
ATOM 735 C C . PHE A 1 98 ? 15.089 -13.267 3.087 1.00 84.06 98 PHE A C 1
ATOM 737 O O . PHE A 1 98 ? 16.235 -12.880 2.880 1.00 84.06 98 PHE A O 1
ATOM 744 N N . ALA A 1 99 ? 14.863 -14.316 3.890 1.00 68.56 99 ALA A N 1
ATOM 745 C CA . ALA A 1 99 ? 15.940 -14.898 4.714 1.00 68.56 99 ALA A CA 1
ATOM 746 C C . ALA A 1 99 ? 17.041 -15.603 3.905 1.00 68.56 99 ALA A C 1
ATOM 748 O O . ALA A 1 99 ? 18.195 -15.603 4.317 1.00 68.56 99 ALA A O 1
ATOM 749 N N . ARG A 1 100 ? 16.725 -16.173 2.731 1.00 63.59 100 ARG A N 1
ATOM 750 C CA . ARG A 1 100 ? 17.753 -16.723 1.819 1.00 63.59 100 ARG A CA 1
ATOM 751 C C . ARG A 1 100 ? 18.417 -15.657 0.942 1.00 63.59 100 ARG A C 1
ATOM 753 O O . ARG A 1 100 ? 19.463 -15.925 0.366 1.00 63.59 100 ARG A O 1
ATOM 760 N N . LYS A 1 101 ? 17.811 -14.470 0.827 1.00 55.28 101 LYS A N 1
ATOM 761 C CA . LYS A 1 101 ? 18.324 -13.345 0.026 1.00 55.28 101 LYS A CA 1
ATOM 762 C C . LYS A 1 101 ? 19.063 -12.303 0.866 1.00 55.28 101 LYS A C 1
ATOM 764 O O . LYS A 1 101 ? 19.763 -11.467 0.304 1.00 55.28 101 LYS A O 1
ATOM 769 N N . SER A 1 102 ? 18.946 -12.348 2.194 1.00 56.91 102 SER A N 1
ATOM 770 C CA . SER A 1 102 ? 19.814 -11.586 3.081 1.00 56.91 102 SER A CA 1
ATOM 771 C C . SER A 1 102 ? 21.183 -12.261 3.116 1.00 56.91 102 SER A C 1
ATOM 773 O O . SER A 1 102 ? 21.453 -13.093 3.979 1.00 56.91 102 SER A O 1
ATOM 775 N N . GLU A 1 103 ? 22.045 -11.921 2.158 1.00 55.94 103 GLU A N 1
ATOM 776 C CA . GLU A 1 103 ? 23.483 -12.171 2.244 1.00 55.94 103 GLU A CA 1
ATOM 777 C C . GLU A 1 103 ? 24.036 -11.469 3.501 1.00 55.94 103 GLU A C 1
ATOM 779 O O . GLU A 1 103 ? 24.497 -10.330 3.456 1.00 55.94 103 GLU A O 1
ATOM 784 N N . ARG A 1 104 ? 23.958 -12.123 4.662 1.00 50.03 104 ARG A N 1
ATOM 785 C CA . ARG A 1 104 ? 24.747 -11.785 5.849 1.00 50.03 104 ARG A CA 1
ATOM 786 C C . ARG A 1 104 ? 25.482 -13.041 6.284 1.00 50.03 104 ARG A C 1
ATOM 788 O O . ARG A 1 104 ? 24.870 -14.070 6.551 1.00 50.03 104 ARG A O 1
ATOM 795 N N . GLY A 1 105 ? 26.809 -12.935 6.254 1.00 52.66 105 GLY A N 1
ATOM 796 C CA . GLY A 1 105 ? 27.739 -14.008 6.557 1.00 52.66 105 GLY A CA 1
ATOM 797 C C . GLY A 1 105 ? 27.490 -14.595 7.938 1.00 52.66 105 GLY A C 1
ATOM 798 O O . GLY A 1 105 ? 27.233 -13.874 8.901 1.00 52.66 105 GLY A O 1
ATOM 799 N N . SER A 1 106 ? 27.579 -15.918 8.018 1.00 42.28 106 SER A N 1
ATOM 800 C CA . SER A 1 106 ? 27.730 -16.596 9.293 1.00 42.28 106 SER A CA 1
ATOM 801 C C . SER A 1 106 ? 29.056 -16.132 9.899 1.00 42.28 106 SER A C 1
ATOM 803 O O . SER A 1 106 ? 30.117 -16.365 9.323 1.00 42.28 106 SER A O 1
ATOM 805 N N . LEU A 1 107 ? 28.988 -15.410 11.019 1.00 50.84 107 LEU A N 1
ATOM 806 C CA . LEU A 1 107 ? 30.122 -15.228 11.919 1.00 50.84 107 LEU A CA 1
ATOM 807 C C . LEU A 1 107 ? 30.370 -16.583 12.587 1.00 50.84 107 LEU A C 1
ATOM 809 O O . LEU A 1 107 ? 29.900 -16.837 13.692 1.00 50.84 107 LEU A O 1
ATOM 813 N N . ILE A 1 108 ? 31.033 -17.480 11.864 1.00 47.56 108 ILE A N 1
ATOM 814 C CA . ILE A 1 108 ? 31.678 -18.641 12.461 1.00 47.56 108 ILE A CA 1
ATOM 815 C C . ILE A 1 108 ? 33.044 -18.131 12.919 1.00 47.56 108 ILE A C 1
ATOM 817 O O . ILE A 1 108 ? 33.789 -17.553 12.127 1.00 47.56 108 ILE A O 1
ATOM 821 N N . ASP A 1 109 ? 33.323 -18.260 14.213 1.00 53.50 109 ASP A N 1
ATOM 822 C CA . ASP A 1 109 ? 34.616 -17.953 14.827 1.00 53.50 109 ASP A CA 1
ATOM 823 C C . ASP A 1 109 ? 35.669 -18.945 14.301 1.00 53.50 109 ASP A C 1
ATOM 825 O O . ASP A 1 109 ? 35.971 -19.959 14.921 1.00 53.50 109 ASP A O 1
ATOM 829 N N . ASP A 1 110 ? 36.194 -18.693 13.103 1.00 43.62 110 ASP A N 1
ATOM 830 C CA . ASP A 1 110 ? 37.319 -19.431 12.528 1.00 43.62 110 ASP A CA 1
ATOM 831 C C . ASP A 1 110 ? 38.629 -18.783 13.002 1.00 43.62 110 ASP A C 1
ATOM 833 O O . ASP A 1 110 ? 39.272 -18.005 12.294 1.00 43.62 110 ASP A O 1
ATOM 837 N N . LYS A 1 111 ? 39.059 -19.115 14.227 1.00 49.59 111 LYS A N 1
ATOM 838 C CA . LYS A 1 111 ? 40.371 -18.709 14.771 1.00 49.59 111 LYS A CA 1
ATOM 839 C C . LYS A 1 111 ? 41.581 -19.413 14.144 1.00 49.59 111 LYS A C 1
ATOM 841 O O . LYS A 1 111 ? 42.694 -19.256 14.635 1.00 49.59 111 LYS A O 1
ATOM 846 N N . HIS A 1 112 ? 41.423 -20.131 13.035 1.00 49.97 112 HIS A N 1
ATOM 847 C CA . HIS A 1 112 ? 42.550 -20.722 12.318 1.00 49.97 112 HIS A CA 1
ATOM 848 C C . HIS A 1 112 ? 42.320 -20.740 10.807 1.00 49.97 112 HIS A C 1
ATOM 850 O O . HIS A 1 112 ? 41.886 -21.742 10.253 1.00 49.97 112 HIS A O 1
ATOM 856 N N . ARG A 1 113 ? 42.687 -19.652 10.124 1.00 43.72 113 ARG A N 1
ATOM 857 C CA . ARG A 1 113 ? 43.165 -19.669 8.730 1.00 43.72 113 ARG A CA 1
ATOM 858 C C . ARG A 1 113 ? 43.933 -18.376 8.473 1.00 43.72 113 ARG A C 1
ATOM 860 O O . ARG A 1 113 ? 43.441 -17.291 8.764 1.00 43.72 113 ARG A O 1
ATOM 867 N N . GLY A 1 114 ? 45.169 -18.518 7.993 1.00 49.22 114 GLY A N 1
ATOM 868 C CA . GLY A 1 114 ? 46.069 -17.404 7.697 1.00 49.22 114 GLY A CA 1
ATOM 869 C C . GLY A 1 114 ? 45.398 -16.344 6.826 1.00 49.22 114 GLY A C 1
ATOM 870 O O . GLY A 1 114 ? 44.565 -16.666 5.980 1.00 49.22 114 GLY A O 1
ATOM 871 N N . ALA A 1 115 ? 45.749 -15.084 7.079 1.00 46.78 115 ALA A N 1
ATOM 872 C CA . ALA A 1 115 ? 45.152 -13.916 6.449 1.00 46.78 115 ALA A CA 1
ATOM 873 C C . ALA A 1 115 ? 45.104 -14.062 4.915 1.00 46.78 115 ALA A C 1
ATOM 875 O O . ALA A 1 115 ? 46.159 -14.061 4.273 1.00 46.78 115 ALA A O 1
ATOM 876 N N . PRO A 1 116 ? 43.912 -14.156 4.297 1.00 51.50 116 PRO A N 1
ATOM 877 C CA . PRO A 1 116 ? 43.812 -13.962 2.868 1.00 51.50 116 PRO A CA 1
ATOM 878 C C . PRO A 1 116 ? 44.000 -12.467 2.612 1.00 51.50 116 PRO A C 1
ATOM 880 O O . PRO A 1 116 ? 43.403 -11.626 3.288 1.00 51.50 116 PRO A O 1
ATOM 883 N N . VAL A 1 117 ? 44.846 -12.138 1.637 1.00 60.09 117 VAL A N 1
ATOM 884 C CA . VAL A 1 117 ? 44.977 -10.790 1.072 1.00 60.09 117 VAL A CA 1
ATOM 885 C C . VAL A 1 117 ? 43.573 -10.207 0.908 1.00 60.09 117 VAL A C 1
ATOM 887 O O . VAL A 1 117 ? 42.730 -10.816 0.249 1.00 60.09 117 VAL A O 1
ATOM 890 N N . GLY A 1 118 ? 43.314 -9.091 1.598 1.00 60.66 118 GLY A N 1
ATOM 891 C CA . GLY A 1 118 ? 41.971 -8.608 1.913 1.00 60.66 118 GLY A CA 1
ATOM 892 C C . GLY A 1 118 ? 41.008 -8.717 0.736 1.00 60.66 118 GLY A C 1
ATOM 893 O O . GLY A 1 118 ? 41.137 -8.005 -0.261 1.00 60.66 118 GLY A O 1
ATOM 894 N N . SER A 1 119 ? 40.028 -9.615 0.851 1.00 67.44 119 SER A N 1
ATOM 895 C CA . SER A 1 119 ? 38.972 -9.733 -0.147 1.00 67.44 119 SER A CA 1
ATOM 896 C C . SER A 1 119 ? 38.254 -8.390 -0.238 1.00 67.44 119 SER A C 1
ATOM 898 O O . SER A 1 119 ? 37.789 -7.870 0.782 1.00 67.44 119 SER A O 1
ATOM 900 N N . ARG A 1 120 ? 38.168 -7.819 -1.446 1.00 71.94 120 ARG A N 1
ATOM 901 C CA . ARG A 1 120 ? 37.421 -6.577 -1.689 1.00 71.94 120 ARG A CA 1
ATOM 902 C C . ARG A 1 120 ? 36.034 -6.695 -1.056 1.00 71.94 120 ARG A C 1
ATOM 904 O O . ARG A 1 120 ? 35.381 -7.732 -1.183 1.00 71.94 120 ARG A O 1
ATOM 911 N N . ARG A 1 121 ? 35.597 -5.639 -0.357 1.00 75.38 121 ARG A N 1
ATOM 912 C CA . ARG A 1 121 ? 34.272 -5.611 0.281 1.00 75.38 121 ARG A CA 1
ATOM 913 C C . ARG A 1 121 ? 33.213 -5.940 -0.772 1.00 75.38 121 ARG A C 1
ATOM 915 O O . ARG A 1 121 ? 33.317 -5.448 -1.892 1.00 75.38 121 ARG A O 1
ATOM 922 N N . ARG A 1 122 ? 32.208 -6.753 -0.436 1.00 77.44 122 ARG A N 1
ATOM 923 C CA . ARG A 1 122 ? 31.062 -6.958 -1.338 1.00 77.44 122 ARG A CA 1
ATOM 924 C C . ARG A 1 122 ? 30.381 -5.621 -1.624 1.00 77.44 122 ARG A C 1
ATOM 926 O O . ARG A 1 122 ? 30.271 -4.779 -0.734 1.00 77.44 122 ARG A O 1
ATOM 933 N N . GLY A 1 123 ? 29.904 -5.468 -2.854 1.00 79.88 123 GLY A N 1
ATOM 934 C CA . GLY A 1 123 ? 29.265 -4.249 -3.337 1.00 79.88 123 GLY A CA 1
ATOM 935 C C . GLY A 1 123 ? 30.224 -3.286 -4.039 1.00 79.88 123 GLY A C 1
ATOM 936 O O . GLY A 1 123 ? 31.421 -3.542 -4.196 1.00 79.88 123 GLY A O 1
ATOM 937 N N . GLN A 1 124 ? 29.661 -2.172 -4.504 1.00 84.62 124 GLN A N 1
ATOM 938 C CA . GLN A 1 124 ? 30.408 -1.125 -5.190 1.00 84.62 124 GLN A CA 1
ATOM 939 C C . GLN A 1 124 ? 31.424 -0.481 -4.233 1.00 84.62 124 GLN A C 1
ATOM 941 O O . GLN A 1 124 ? 31.080 -0.092 -3.117 1.00 84.62 124 GLN A O 1
ATOM 946 N N . GLN A 1 125 ? 32.692 -0.401 -4.649 1.00 86.56 125 GLN A N 1
ATOM 947 C CA . GLN A 1 125 ? 33.748 0.176 -3.813 1.00 86.56 125 GLN A CA 1
ATOM 948 C C . GLN A 1 125 ? 33.542 1.685 -3.651 1.00 86.56 125 GLN A C 1
ATOM 950 O O . GLN A 1 125 ? 33.098 2.364 -4.577 1.00 86.56 125 GLN A O 1
ATOM 955 N N . ARG A 1 126 ? 33.911 2.229 -2.485 1.00 82.06 126 ARG A N 1
ATOM 956 C CA . ARG A 1 126 ? 33.931 3.685 -2.281 1.00 82.06 126 ARG A CA 1
ATOM 957 C C . ARG A 1 126 ? 34.895 4.317 -3.289 1.00 82.06 126 ARG A C 1
ATOM 959 O O . ARG A 1 126 ? 36.045 3.902 -3.367 1.00 82.06 126 ARG A O 1
ATOM 966 N N . GLY A 1 127 ? 34.403 5.284 -4.062 1.00 82.31 127 GLY A N 1
ATOM 967 C CA . GLY A 1 127 ? 35.157 5.942 -5.134 1.00 82.31 127 GLY A CA 1
ATOM 968 C C . GLY A 1 127 ? 35.128 5.224 -6.488 1.00 82.31 127 GLY A C 1
ATOM 969 O O . GLY A 1 127 ? 35.639 5.772 -7.459 1.00 82.31 127 GLY A O 1
ATOM 970 N N . ALA A 1 128 ? 34.519 4.035 -6.597 1.00 80.62 128 ALA A N 1
ATOM 971 C CA . ALA A 1 128 ? 34.320 3.407 -7.901 1.00 80.62 128 ALA A CA 1
ATOM 972 C C . ALA A 1 128 ? 33.219 4.146 -8.682 1.00 80.62 128 ALA A C 1
ATOM 974 O O . ALA A 1 128 ? 32.152 4.395 -8.109 1.00 80.62 128 ALA A O 1
ATOM 975 N N . PRO A 1 129 ? 33.431 4.454 -9.975 1.00 83.50 129 PRO A N 1
ATOM 976 C CA . PRO A 1 129 ? 32.439 5.147 -10.787 1.00 83.50 129 PRO A CA 1
ATOM 977 C C . PRO A 1 129 ? 31.125 4.364 -10.804 1.00 83.50 129 PRO A C 1
ATOM 979 O O . PRO A 1 129 ? 31.114 3.150 -11.020 1.00 83.50 129 PRO A O 1
ATOM 982 N N . GLY A 1 130 ? 30.020 5.063 -10.531 1.00 82.94 130 GLY A N 1
ATOM 983 C CA . GLY A 1 130 ? 28.662 4.537 -10.663 1.00 82.94 130 GLY A CA 1
ATOM 984 C C . GLY A 1 130 ? 28.434 3.939 -12.050 1.00 82.94 130 GLY A C 1
ATOM 985 O O . GLY A 1 130 ? 28.977 4.432 -13.036 1.00 82.94 130 GLY A O 1
ATOM 986 N N . HIS A 1 131 ? 27.604 2.899 -12.142 1.00 78.62 131 HIS A N 1
ATOM 987 C CA . HIS A 1 131 ? 27.045 2.508 -13.431 1.00 78.62 131 HIS A CA 1
ATOM 988 C C . HIS A 1 131 ? 26.068 3.619 -13.840 1.00 78.62 131 HIS A C 1
ATOM 990 O O . HIS A 1 131 ? 25.010 3.782 -13.238 1.00 78.62 131 HIS A O 1
ATOM 996 N N . GLY A 1 132 ? 26.489 4.468 -14.779 1.00 82.69 132 GLY A N 1
ATOM 997 C CA . GLY A 1 132 ? 25.671 5.570 -15.279 1.00 82.69 132 GLY A CA 1
ATOM 998 C C . GLY A 1 132 ? 24.449 5.078 -16.056 1.00 82.69 132 GLY A C 1
ATOM 999 O O . GLY A 1 132 ? 24.243 3.878 -16.251 1.00 82.69 132 GLY A O 1
ATOM 1000 N N . ARG A 1 133 ? 23.642 6.021 -16.551 1.00 82.94 133 ARG A N 1
ATOM 1001 C CA . ARG A 1 133 ? 22.578 5.699 -17.508 1.00 82.94 133 ARG A CA 1
ATOM 1002 C C . ARG A 1 133 ? 23.217 5.097 -18.762 1.00 82.94 133 ARG A C 1
ATOM 1004 O O . ARG A 1 133 ? 24.067 5.728 -19.385 1.00 82.94 133 ARG A O 1
ATOM 1011 N N . SER A 1 134 ? 22.829 3.875 -19.110 1.00 84.62 134 SER A N 1
ATOM 1012 C CA . SER A 1 134 ? 23.293 3.227 -20.336 1.00 84.62 134 SER A CA 1
ATOM 1013 C C . SER A 1 134 ? 22.520 3.796 -21.524 1.00 84.62 134 SER A C 1
ATOM 1015 O O . SER A 1 134 ? 21.291 3.739 -21.540 1.00 84.62 134 SER A O 1
ATOM 1017 N N . ARG A 1 135 ? 23.232 4.370 -22.500 1.00 86.94 135 ARG A N 1
ATOM 1018 C CA . ARG A 1 135 ? 22.633 4.804 -23.769 1.00 86.94 135 ARG A CA 1
ATOM 1019 C C . ARG A 1 135 ? 22.334 3.586 -24.640 1.00 86.94 135 ARG A C 1
ATOM 1021 O O . ARG A 1 135 ? 23.191 2.724 -24.824 1.00 86.94 135 ARG A O 1
ATOM 1028 N N . GLN A 1 136 ? 21.138 3.542 -25.213 1.00 89.56 136 GLN A N 1
ATOM 1029 C CA . GLN A 1 136 ? 20.660 2.444 -26.057 1.00 89.56 136 GLN A CA 1
ATOM 1030 C C . GLN A 1 136 ? 21.002 2.679 -27.544 1.00 89.56 136 GLN A C 1
ATOM 1032 O O . GLN A 1 13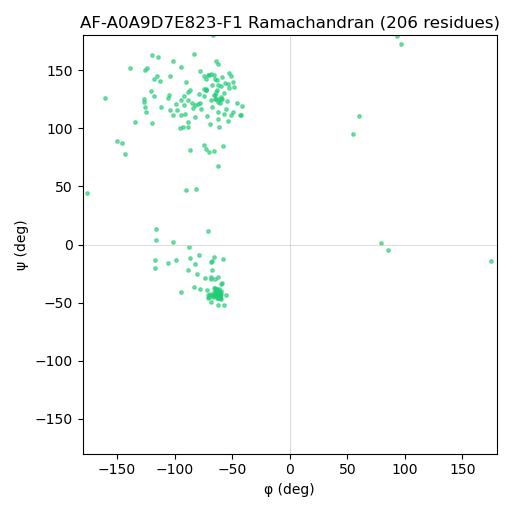6 ? 20.167 2.492 -28.417 1.00 89.56 136 GLN A O 1
ATOM 1037 N N . ALA A 1 137 ? 22.243 3.071 -27.851 1.00 90.25 137 ALA A N 1
ATOM 1038 C CA . ALA A 1 137 ? 22.652 3.496 -29.202 1.00 90.25 137 ALA A CA 1
ATOM 1039 C C . ALA A 1 137 ? 22.603 2.391 -30.280 1.00 90.25 137 ALA A C 1
ATOM 1041 O O . ALA A 1 137 ? 22.768 2.663 -31.462 1.00 90.25 137 ALA A O 1
ATOM 1042 N N . HIS A 1 138 ? 22.421 1.133 -29.875 1.00 92.44 138 HIS A N 1
ATOM 1043 C CA . HIS A 1 138 ? 22.284 -0.004 -30.782 1.00 92.44 138 HIS A CA 1
ATOM 1044 C C . HIS A 1 138 ? 20.836 -0.227 -31.246 1.00 92.44 138 HIS A C 1
ATOM 1046 O O . HIS A 1 138 ? 20.609 -1.045 -32.138 1.00 92.44 138 HIS A O 1
ATOM 1052 N N . LEU A 1 139 ? 19.856 0.435 -30.621 1.00 93.81 139 LEU A N 1
ATOM 1053 C CA . LEU A 1 139 ? 18.465 0.354 -31.051 1.00 93.81 139 LEU A CA 1
ATOM 1054 C C . LEU A 1 139 ? 18.266 1.175 -32.336 1.00 93.81 139 LEU A C 1
ATOM 1056 O O . LEU A 1 139 ? 18.897 2.220 -32.492 1.00 93.81 139 LEU A O 1
ATOM 1060 N N . PRO A 1 140 ? 17.388 0.735 -33.255 1.00 92.62 140 PRO A N 1
ATOM 1061 C CA . PRO A 1 140 ? 17.026 1.531 -34.422 1.00 92.62 140 PRO A CA 1
ATOM 1062 C C . PRO A 1 140 ? 16.416 2.876 -34.007 1.00 92.62 140 PRO A C 1
ATOM 1064 O O . PRO A 1 140 ? 15.445 2.901 -33.251 1.00 92.62 140 PRO A O 1
ATOM 1067 N N . LEU A 1 141 ? 16.965 3.975 -34.524 1.00 93.44 141 LEU A N 1
ATOM 1068 C CA . LEU A 1 141 ? 16.439 5.321 -34.308 1.00 93.44 141 LEU A CA 1
ATOM 1069 C C . LEU A 1 141 ? 15.236 5.566 -35.229 1.00 93.44 141 LEU A C 1
ATOM 1071 O O . LEU A 1 141 ? 15.320 5.333 -36.437 1.00 93.44 141 LEU A O 1
ATOM 1075 N N . ARG A 1 142 ? 14.127 6.041 -34.659 1.00 92.56 142 ARG A N 1
ATOM 1076 C CA . ARG A 1 142 ? 12.986 6.593 -35.397 1.00 92.56 142 ARG A CA 1
ATOM 1077 C C . ARG A 1 142 ? 12.931 8.086 -35.106 1.00 92.56 142 ARG A C 1
ATOM 1079 O O . ARG A 1 142 ? 12.804 8.461 -33.946 1.00 92.56 142 ARG A O 1
ATOM 1086 N N . THR A 1 143 ? 13.082 8.903 -36.141 1.00 93.88 143 THR A N 1
ATOM 1087 C CA . THR A 1 143 ? 13.022 10.362 -36.026 1.00 93.88 143 THR A CA 1
ATOM 1088 C C . THR A 1 143 ? 11.593 10.821 -36.265 1.00 93.88 143 THR A C 1
ATOM 1090 O O . THR A 1 143 ? 10.991 10.451 -37.274 1.00 93.88 143 THR A O 1
ATOM 1093 N N . GLU A 1 144 ? 11.070 11.615 -35.338 1.00 94.31 144 GLU A N 1
ATOM 1094 C CA . GLU A 1 144 ? 9.784 12.294 -35.453 1.00 94.31 144 GLU A CA 1
ATOM 1095 C C . GLU A 1 144 ? 10.027 13.786 -35.236 1.00 94.31 144 GLU A C 1
ATOM 1097 O O . GLU A 1 144 ? 10.424 14.200 -34.147 1.00 94.31 144 GLU A O 1
ATOM 1102 N N . ASP A 1 145 ? 9.816 14.578 -36.285 1.00 92.38 14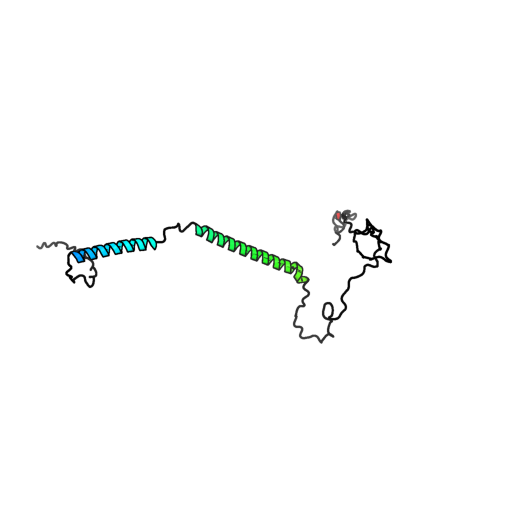5 ASP A N 1
ATOM 1103 C CA . ASP A 1 145 ? 9.936 16.031 -36.217 1.00 92.38 145 ASP A CA 1
ATOM 1104 C C . ASP A 1 145 ? 8.587 16.622 -35.792 1.00 92.38 145 ASP A C 1
ATOM 1106 O O . ASP A 1 145 ? 7.553 16.362 -36.413 1.00 92.38 145 ASP A O 1
ATOM 1110 N N . ILE A 1 146 ? 8.590 17.401 -34.708 1.00 92.94 146 ILE A N 1
ATOM 1111 C CA . ILE A 1 146 ? 7.393 18.067 -34.185 1.00 92.94 146 ILE A CA 1
ATOM 1112 C C . ILE A 1 146 ? 7.461 19.544 -34.562 1.00 92.94 146 ILE A C 1
ATOM 1114 O O . ILE A 1 146 ? 8.329 20.279 -34.091 1.00 92.94 146 ILE A O 1
ATOM 1118 N N . GLU A 1 147 ? 6.513 19.981 -35.387 1.00 91.44 147 GLU A N 1
ATOM 1119 C CA . GLU A 1 147 ? 6.372 21.376 -35.799 1.00 91.44 147 GLU A CA 1
ATOM 1120 C C . GLU A 1 147 ? 5.257 22.085 -35.024 1.00 91.44 147 GLU A C 1
ATOM 1122 O O . GLU A 1 147 ? 4.333 21.471 -34.483 1.00 91.44 147 GLU A O 1
ATOM 1127 N N . LEU A 1 148 ? 5.339 23.415 -34.973 1.00 90.62 148 LEU A N 1
ATOM 1128 C CA . LEU A 1 148 ? 4.309 24.238 -34.356 1.00 90.62 148 LEU A CA 1
ATOM 1129 C C . LEU A 1 148 ? 3.074 24.294 -35.266 1.00 90.62 148 LEU A C 1
ATOM 1131 O O . LEU A 1 148 ? 3.182 24.670 -36.429 1.00 90.62 148 LEU A O 1
ATOM 1135 N N . GLU A 1 149 ? 1.891 23.993 -34.723 1.00 89.75 149 GLU A N 1
ATOM 1136 C CA . GLU A 1 149 ? 0.631 23.999 -35.489 1.00 89.75 149 GLU A CA 1
ATOM 1137 C C . GLU A 1 149 ? 0.317 25.377 -36.105 1.00 89.75 149 GLU A C 1
ATOM 1139 O O . GLU A 1 149 ? -0.209 25.472 -37.211 1.00 89.75 149 GLU A O 1
ATOM 1144 N N . SER A 1 150 ? 0.685 26.457 -35.409 1.00 90.69 150 SER A N 1
ATOM 1145 C CA . SER A 1 150 ? 0.648 27.824 -35.929 1.00 90.69 150 SER A CA 1
ATOM 1146 C C . SER A 1 150 ? 1.940 28.544 -35.574 1.00 90.69 150 SER A C 1
ATOM 1148 O O . SER A 1 150 ? 2.155 28.946 -34.430 1.00 90.69 150 SER A O 1
ATOM 1150 N N . ALA A 1 151 ? 2.807 28.725 -36.566 1.00 92.06 151 ALA A N 1
ATOM 1151 C CA . ALA A 1 151 ? 4.062 29.454 -36.429 1.00 92.06 151 ALA A CA 1
ATOM 1152 C C . ALA A 1 151 ? 3.854 30.977 -36.535 1.00 92.06 151 ALA A C 1
ATOM 1154 O O . ALA A 1 151 ? 4.556 31.644 -37.288 1.00 92.06 151 ALA A O 1
ATOM 1155 N N . LEU A 1 152 ? 2.875 31.532 -35.814 1.00 95.56 152 LEU A N 1
ATOM 1156 C CA . LEU A 1 152 ? 2.602 32.972 -35.767 1.00 95.56 152 LEU A CA 1
ATOM 1157 C C . LEU A 1 152 ? 2.838 33.516 -34.357 1.00 95.56 152 LEU A C 1
ATOM 1159 O O . LEU A 1 152 ? 2.534 32.863 -33.358 1.00 95.56 152 LEU A O 1
ATOM 1163 N N . CYS A 1 153 ? 3.334 34.747 -34.265 1.00 93.00 153 CYS A N 1
ATOM 1164 C CA . CYS A 1 153 ? 3.457 35.438 -32.991 1.00 93.00 153 CYS A CA 1
ATOM 1165 C C . CYS A 1 153 ? 2.059 35.705 -32.400 1.00 93.00 153 CYS A C 1
ATOM 1167 O O . CYS A 1 153 ? 1.250 36.372 -33.045 1.00 93.00 153 CYS A O 1
ATOM 1169 N N . PRO A 1 154 ? 1.761 35.285 -31.158 1.00 91.56 154 PRO A N 1
ATOM 1170 C CA . PRO A 1 154 ? 0.433 35.474 -30.571 1.00 91.56 154 PRO A CA 1
ATOM 1171 C C . PRO A 1 154 ? 0.091 36.943 -30.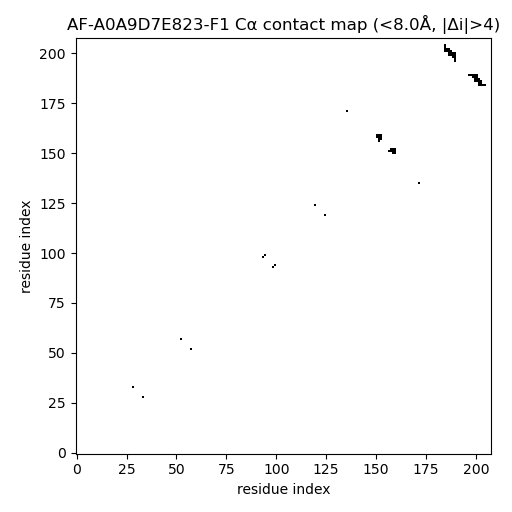271 1.00 91.56 154 PRO A C 1
ATOM 1173 O O . PRO A 1 154 ? -1.070 37.260 -30.037 1.00 91.56 154 PRO A O 1
ATOM 1176 N N . ALA A 1 155 ? 1.082 37.843 -30.258 1.00 92.44 155 ALA A N 1
ATOM 1177 C CA . ALA A 1 155 ? 0.882 39.261 -29.963 1.00 92.44 155 ALA A CA 1
ATOM 1178 C C . ALA A 1 155 ? 0.686 40.128 -31.219 1.00 92.44 155 ALA A C 1
ATOM 1180 O O . ALA A 1 155 ? -0.149 41.028 -31.205 1.00 92.44 155 ALA A O 1
ATOM 1181 N N . CYS A 1 156 ? 1.448 39.881 -32.292 1.00 94.56 156 CYS A N 1
ATOM 1182 C CA . CYS A 1 156 ? 1.399 40.687 -33.522 1.00 94.56 156 CYS A CA 1
ATOM 1183 C C . CYS A 1 156 ? 0.943 39.918 -34.773 1.00 94.56 156 CYS A C 1
ATOM 1185 O O . CYS A 1 156 ? 0.619 40.547 -35.774 1.00 94.56 156 CYS A O 1
ATOM 1187 N N . GLY A 1 157 ? 0.896 38.583 -34.733 1.00 92.31 157 GLY A N 1
ATOM 1188 C CA . GLY A 1 157 ? 0.466 37.737 -35.850 1.00 92.31 157 GLY A CA 1
ATOM 1189 C C . GLY A 1 157 ? 1.510 37.515 -36.947 1.00 92.31 157 GLY A C 1
ATOM 1190 O O . GLY A 1 157 ? 1.209 36.839 -37.925 1.00 92.31 157 GLY A O 1
ATOM 1191 N N . GLU A 1 158 ? 2.723 38.055 -36.813 1.00 95.50 158 GLU A N 1
ATOM 1192 C CA . GLU A 1 158 ? 3.794 37.836 -37.793 1.00 95.50 158 GLU A CA 1
ATOM 1193 C C . GLU A 1 158 ? 4.329 36.395 -37.743 1.00 95.50 158 GLU A C 1
ATOM 1195 O O . GLU A 1 158 ? 4.379 35.801 -36.659 1.00 95.50 158 GLU A O 1
ATOM 1200 N N . PRO A 1 159 ? 4.742 35.819 -38.888 1.00 95.31 159 PRO A N 1
ATOM 1201 C CA . PRO A 1 159 ? 5.282 34.469 -38.933 1.00 95.31 159 PRO A CA 1
ATOM 1202 C C . PRO A 1 159 ? 6.627 34.372 -38.209 1.00 95.31 159 PRO A C 1
ATOM 1204 O O . PRO A 1 159 ? 7.508 35.217 -38.369 1.00 95.31 159 PRO A O 1
ATOM 1207 N N . LEU A 1 160 ? 6.793 33.304 -37.433 1.00 94.25 160 LEU A N 1
ATOM 1208 C CA . LEU A 1 160 ? 8.050 32.957 -36.785 1.00 94.25 160 LEU A CA 1
ATOM 1209 C C . LEU A 1 160 ? 9.034 32.441 -37.845 1.00 94.25 160 LEU A C 1
ATOM 1211 O O . LEU A 1 160 ? 8.690 31.607 -38.682 1.00 94.25 160 LEU A O 1
ATOM 1215 N N . GLY A 1 161 ? 10.269 32.939 -37.811 1.00 91.88 161 GLY A N 1
ATOM 1216 C CA . GLY A 1 161 ? 11.341 32.458 -38.680 1.00 91.88 161 GLY A CA 1
ATOM 1217 C C . GLY A 1 161 ? 11.925 31.132 -38.189 1.00 91.88 161 GLY A C 1
ATOM 1218 O O . GLY A 1 161 ? 11.983 30.882 -36.986 1.00 91.88 161 GLY A O 1
ATOM 1219 N N . ALA A 1 162 ? 12.404 30.302 -39.117 1.00 89.19 162 ALA A N 1
ATOM 1220 C CA . ALA A 1 162 ? 13.134 29.087 -38.770 1.00 89.19 162 ALA A CA 1
ATOM 1221 C C . ALA A 1 162 ? 14.442 29.427 -38.032 1.00 89.19 162 ALA A C 1
ATOM 1223 O O . ALA A 1 162 ? 15.210 30.288 -38.470 1.00 89.19 162 ALA A O 1
ATOM 1224 N N . PHE A 1 163 ? 14.702 28.735 -36.923 1.00 91.19 163 PHE A N 1
ATOM 1225 C CA . PHE A 1 163 ? 15.963 28.814 -36.190 1.00 91.19 163 PHE A CA 1
ATOM 1226 C C . PHE A 1 163 ? 16.915 27.699 -36.645 1.00 91.19 163 PHE A C 1
ATOM 1228 O O . PHE A 1 163 ? 16.481 26.651 -37.119 1.00 91.19 163 PHE A O 1
ATOM 1235 N N . ALA A 1 164 ? 18.224 27.923 -36.532 1.00 91.50 164 ALA A N 1
ATOM 1236 C CA . ALA A 1 164 ? 19.213 26.930 -36.932 1.00 91.50 164 ALA A CA 1
ATOM 1237 C C . ALA A 1 164 ? 19.336 25.817 -35.875 1.00 91.50 164 ALA A C 1
ATOM 1239 O O . ALA A 1 164 ? 19.791 26.067 -34.760 1.00 91.50 164 ALA A O 1
ATOM 1240 N N . GLY A 1 165 ? 18.999 24.586 -36.264 1.00 91.19 165 GLY A N 1
ATOM 1241 C CA . GLY A 1 165 ? 19.072 23.397 -35.411 1.00 91.19 165 GLY A CA 1
ATOM 1242 C C . GLY A 1 165 ? 17.742 23.038 -34.747 1.00 91.19 165 GLY A C 1
ATOM 1243 O O . GLY A 1 165 ? 16.763 23.775 -34.844 1.00 91.19 165 GLY A O 1
ATOM 1244 N N . THR A 1 166 ? 17.727 21.886 -34.084 1.00 93.31 166 THR A N 1
ATOM 1245 C CA . THR A 1 166 ? 16.571 21.314 -33.385 1.00 93.31 166 THR A CA 1
ATOM 1246 C C . THR A 1 166 ? 16.919 21.043 -31.923 1.00 93.31 166 THR A C 1
ATOM 1248 O O . THR A 1 166 ? 18.082 20.835 -31.568 1.00 93.31 166 THR A O 1
ATOM 1251 N N . GLU A 1 167 ? 15.915 21.093 -31.050 1.00 94.75 167 GLU A N 1
ATOM 1252 C CA . GLU A 1 167 ? 16.053 20.612 -29.677 1.00 94.75 167 GLU A CA 1
ATOM 1253 C C . GLU A 1 167 ? 15.702 19.120 -29.647 1.00 94.75 167 GLU A C 1
ATOM 1255 O O . GLU A 1 167 ? 14.532 18.742 -29.680 1.00 94.75 167 GLU A O 1
ATOM 1260 N N . ASP A 1 168 ? 16.725 18.268 -29.615 1.00 93.56 168 ASP A N 1
ATOM 1261 C CA . ASP A 1 168 ? 16.544 16.822 -29.749 1.00 93.56 168 ASP A CA 1
ATOM 1262 C C . ASP A 1 168 ? 16.248 16.149 -28.395 1.00 93.56 168 ASP A C 1
ATOM 1264 O O . ASP A 1 168 ? 16.958 16.351 -27.404 1.00 93.56 168 ASP A O 1
ATOM 1268 N N . CYS A 1 169 ? 15.234 15.278 -28.360 1.00 92.06 169 CYS A N 1
ATOM 1269 C CA . CYS A 1 169 ? 14.872 14.457 -27.200 1.00 92.06 169 CYS A CA 1
ATOM 1270 C C . CYS A 1 169 ? 14.802 12.970 -27.586 1.00 92.06 169 CYS A C 1
ATOM 1272 O O . CYS A 1 169 ? 14.055 12.590 -28.480 1.00 92.06 169 CYS A O 1
ATOM 1274 N N . GLU A 1 170 ? 15.540 12.103 -26.882 1.00 91.44 170 GLU A N 1
ATOM 1275 C CA . GLU A 1 170 ? 15.514 10.649 -27.114 1.00 91.44 170 GLU A CA 1
ATOM 1276 C C . GLU A 1 170 ? 14.522 9.944 -26.171 1.00 91.44 170 GLU A C 1
ATOM 1278 O O . GLU A 1 170 ? 14.656 10.010 -24.943 1.00 91.44 170 GLU A O 1
ATOM 1283 N N . VAL A 1 171 ? 13.569 9.194 -26.733 1.00 92.31 171 VAL A N 1
ATOM 1284 C CA . VAL A 1 171 ? 12.631 8.338 -25.986 1.00 92.31 171 VAL A CA 1
ATOM 1285 C C . VAL A 1 171 ? 12.834 6.878 -26.399 1.00 92.31 171 VAL A C 1
ATOM 1287 O O . VAL A 1 171 ? 12.837 6.548 -27.580 1.00 92.31 171 VAL A O 1
ATOM 1290 N N . VAL A 1 172 ? 13.022 5.979 -25.424 1.00 92.25 172 VAL A N 1
ATOM 1291 C CA . VAL A 1 172 ? 13.189 4.536 -25.680 1.00 92.25 172 VAL A CA 1
ATOM 1292 C C . VAL A 1 172 ? 11.844 3.834 -25.525 1.00 92.25 172 VAL A C 1
ATOM 1294 O O . VAL A 1 172 ? 11.420 3.525 -24.409 1.00 92.25 172 VAL A O 1
ATOM 1297 N N . GLU A 1 173 ? 11.187 3.556 -26.646 1.00 92.69 173 GLU A N 1
ATOM 1298 C CA . GLU A 1 173 ? 9.911 2.842 -26.681 1.00 92.69 173 GLU A CA 1
ATOM 1299 C C . GLU A 1 173 ? 10.112 1.323 -26.758 1.00 92.69 173 GLU A C 1
ATOM 1301 O O . GLU A 1 173 ? 10.883 0.812 -27.573 1.00 92.69 173 GLU A O 1
ATOM 1306 N N . VAL A 1 174 ? 9.412 0.574 -25.898 1.00 92.06 174 VAL A N 1
ATOM 1307 C CA . VAL A 1 174 ? 9.490 -0.894 -25.849 1.00 92.06 174 VAL A CA 1
ATOM 1308 C C . VAL A 1 174 ? 8.115 -1.496 -26.115 1.00 92.06 174 VAL A C 1
ATOM 1310 O O . VAL A 1 174 ? 7.254 -1.539 -25.238 1.00 92.06 174 VAL A O 1
ATOM 1313 N N . GLU A 1 175 ? 7.924 -2.031 -27.319 1.00 91.50 175 GLU A N 1
ATOM 1314 C CA . GLU A 1 175 ? 6.715 -2.773 -27.678 1.00 91.50 175 GLU A CA 1
ATOM 1315 C C . GLU A 1 175 ? 6.798 -4.235 -27.200 1.00 91.50 175 GLU A C 1
ATOM 1317 O O . GLU A 1 175 ? 7.530 -5.056 -27.757 1.00 91.50 175 GLU A O 1
ATOM 1322 N N . VAL A 1 176 ? 6.005 -4.604 -26.187 1.00 94.62 176 VAL A N 1
ATOM 1323 C CA . VAL A 1 176 ? 5.892 -5.999 -25.724 1.00 94.62 176 VAL A CA 1
ATOM 1324 C C . VAL A 1 176 ? 4.648 -6.656 -26.319 1.00 94.62 176 VAL A C 1
ATOM 1326 O O . VAL A 1 176 ? 3.524 -6.235 -26.059 1.00 94.62 176 VAL A O 1
ATOM 1329 N N . ARG A 1 177 ? 4.827 -7.748 -27.074 1.00 92.12 177 ARG A N 1
ATOM 1330 C CA . ARG A 1 177 ? 3.716 -8.549 -27.620 1.00 92.12 177 ARG A CA 1
ATOM 1331 C C . ARG A 1 177 ? 3.492 -9.810 -26.790 1.00 92.12 177 ARG A C 1
ATOM 1333 O O . ARG A 1 177 ? 4.315 -10.727 -26.792 1.00 92.12 177 ARG A O 1
ATOM 1340 N N . ALA A 1 178 ? 2.363 -9.873 -26.089 1.00 92.50 178 ALA A N 1
ATOM 1341 C CA . ALA A 1 178 ? 1.971 -11.059 -25.337 1.00 92.50 178 ALA A CA 1
ATOM 1342 C C . ALA A 1 178 ? 1.515 -12.186 -26.279 1.00 92.50 178 ALA A C 1
ATOM 1344 O O . ALA A 1 178 ? 0.831 -11.950 -27.273 1.00 92.50 178 ALA A O 1
ATOM 1345 N N . TYR A 1 179 ? 1.853 -13.431 -25.944 1.00 92.81 179 TYR A N 1
ATOM 1346 C CA . TYR A 1 179 ? 1.386 -14.604 -26.680 1.00 92.81 179 TYR A CA 1
ATOM 1347 C C . TYR A 1 179 ? 1.005 -15.744 -25.736 1.00 92.81 179 TYR A C 1
ATOM 1349 O O . TYR A 1 179 ? 1.549 -15.892 -24.640 1.00 92.81 179 TYR A O 1
ATOM 1357 N N . ARG A 1 180 ? 0.067 -16.590 -26.178 1.00 95.00 180 ARG A N 1
ATOM 1358 C CA . ARG A 1 180 ? -0.293 -17.828 -25.475 1.00 95.00 180 ARG A CA 1
ATOM 1359 C C . ARG A 1 180 ? 0.540 -18.977 -26.018 1.00 95.00 180 ARG A C 1
ATOM 1361 O O . ARG A 1 180 ? 0.440 -19.331 -27.189 1.00 95.00 180 ARG A O 1
ATOM 1368 N N . ARG A 1 181 ? 1.321 -19.615 -25.149 1.00 92.31 181 ARG A N 1
ATOM 1369 C CA . ARG A 1 181 ? 2.055 -20.835 -25.494 1.00 92.31 181 ARG A CA 1
ATOM 1370 C C . ARG A 1 181 ? 1.253 -22.069 -25.091 1.00 92.31 181 ARG A C 1
ATOM 1372 O O . ARG A 1 181 ? 1.129 -22.369 -23.909 1.00 92.31 181 ARG A O 1
ATOM 1379 N N . LEU A 1 182 ? 0.766 -22.826 -26.073 1.00 93.00 182 LEU A N 1
ATOM 1380 C CA . LEU A 1 182 ? 0.196 -24.1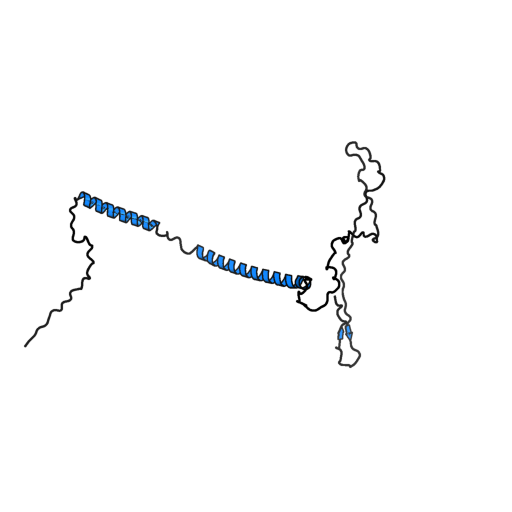53 -25.833 1.00 93.00 182 LEU A CA 1
ATOM 1381 C C . LEU A 1 182 ? 1.291 -25.222 -25.956 1.00 93.00 182 LEU A C 1
ATOM 1383 O O . LEU A 1 182 ? 1.801 -25.476 -27.045 1.00 93.00 182 LEU A O 1
ATOM 1387 N N . ILE A 1 183 ? 1.649 -25.875 -24.848 1.00 92.38 183 ILE A N 1
ATOM 1388 C CA . ILE A 1 183 ? 2.641 -26.961 -24.850 1.00 92.38 183 ILE A CA 1
ATOM 1389 C C . ILE A 1 183 ? 1.921 -28.304 -25.012 1.00 92.38 183 ILE A C 1
ATOM 1391 O O . ILE A 1 183 ? 1.382 -28.859 -24.056 1.00 92.38 183 ILE A O 1
ATOM 1395 N N . ARG A 1 184 ? 1.938 -28.854 -26.230 1.00 94.00 184 ARG A N 1
ATOM 1396 C CA . ARG A 1 184 ? 1.419 -30.200 -26.520 1.00 94.00 184 ARG A CA 1
ATOM 1397 C C . ARG A 1 184 ? 2.524 -31.240 -26.320 1.00 94.00 184 ARG A C 1
ATOM 1399 O O . ARG A 1 184 ? 3.437 -31.349 -27.134 1.00 94.00 184 ARG A O 1
ATOM 1406 N N . ARG A 1 185 ? 2.452 -32.004 -25.227 1.00 94.75 185 ARG A N 1
ATOM 1407 C CA . ARG A 1 185 ? 3.399 -33.095 -24.934 1.00 94.75 185 ARG A CA 1
ATOM 1408 C C . ARG A 1 185 ? 3.020 -34.330 -25.753 1.00 94.75 185 ARG A C 1
ATOM 1410 O O . ARG A 1 185 ? 1.907 -34.834 -25.619 1.00 94.75 185 ARG A O 1
ATOM 1417 N N . ARG A 1 186 ? 3.941 -34.811 -26.594 1.00 96.12 186 ARG A N 1
ATOM 1418 C CA . ARG A 1 186 ? 3.727 -36.028 -27.389 1.00 96.12 186 ARG A CA 1
ATOM 1419 C C . ARG A 1 186 ? 3.606 -37.251 -26.480 1.00 96.12 186 ARG A C 1
ATOM 1421 O O . ARG A 1 186 ? 4.294 -37.349 -25.460 1.00 96.12 186 ARG A O 1
ATOM 1428 N N . ARG A 1 187 ? 2.721 -38.163 -26.873 1.00 95.69 187 ARG A N 1
ATOM 1429 C CA . ARG A 1 187 ? 2.519 -39.468 -26.245 1.00 95.69 187 ARG A CA 1
ATOM 1430 C C . ARG A 1 187 ? 2.963 -40.546 -27.224 1.00 95.69 187 ARG A C 1
ATOM 1432 O O . ARG A 1 187 ? 2.698 -40.427 -28.416 1.00 95.69 187 ARG A O 1
ATOM 1439 N N . TYR A 1 188 ? 3.613 -41.573 -26.706 1.00 93.81 188 TYR A N 1
ATOM 1440 C CA . TYR A 1 188 ? 4.165 -42.687 -27.463 1.00 93.81 188 TYR A CA 1
ATOM 1441 C C . TYR A 1 188 ? 3.628 -43.991 -26.885 1.00 93.81 188 TYR A C 1
ATOM 1443 O O . TYR A 1 188 ? 3.342 -44.066 -25.688 1.00 93.81 188 TYR A O 1
ATOM 1451 N N . ARG A 1 189 ? 3.492 -45.011 -27.728 1.00 92.50 189 ARG A N 1
ATOM 1452 C CA . ARG A 1 189 ? 3.221 -46.384 -27.294 1.00 92.50 189 ARG A CA 1
ATOM 1453 C C . ARG A 1 189 ? 4.505 -47.188 -27.408 1.00 92.50 189 ARG A C 1
ATOM 1455 O O . ARG A 1 189 ? 5.296 -46.938 -28.316 1.00 92.50 189 ARG A O 1
ATOM 1462 N N . ARG A 1 190 ? 4.712 -48.127 -26.488 1.00 88.94 190 ARG A N 1
ATOM 1463 C CA . ARG A 1 190 ? 5.832 -49.064 -26.598 1.00 88.94 190 ARG A CA 1
ATOM 1464 C C . ARG A 1 190 ? 5.582 -50.037 -27.755 1.00 88.94 190 ARG A C 1
ATOM 1466 O O . ARG A 1 190 ? 4.438 -50.411 -27.999 1.00 88.94 190 ARG A O 1
ATOM 1473 N N . THR A 1 191 ? 6.646 -50.441 -28.436 1.00 89.69 191 THR A N 1
ATOM 1474 C CA . THR A 1 191 ? 6.628 -51.452 -29.510 1.00 89.69 191 THR A CA 1
ATOM 1475 C C . THR A 1 191 ? 7.434 -52.700 -29.149 1.00 89.69 191 THR A C 1
ATOM 1477 O O . THR A 1 191 ? 7.579 -53.594 -29.971 1.00 89.69 191 THR A O 1
ATOM 1480 N N . CYS A 1 192 ? 7.970 -52.756 -27.929 1.00 86.69 192 CYS A N 1
ATOM 1481 C CA . CYS A 1 192 ? 8.704 -53.889 -27.380 1.00 86.69 192 CYS A CA 1
ATOM 1482 C C . CYS A 1 192 ? 7.947 -54.511 -26.198 1.00 86.69 192 CYS A C 1
ATOM 1484 O O . CYS A 1 192 ? 7.093 -53.863 -25.585 1.00 86.69 192 CYS A O 1
ATOM 1486 N N . GLU A 1 193 ? 8.304 -55.750 -25.859 1.00 84.62 193 GLU A N 1
ATOM 1487 C CA . GLU A 1 193 ? 7.683 -56.536 -24.780 1.00 84.62 193 GLU A CA 1
ATOM 1488 C C . GLU A 1 193 ? 8.325 -56.300 -23.402 1.00 84.62 193 GLU A C 1
ATOM 1490 O O . GLU A 1 193 ? 7.858 -56.822 -22.397 1.00 84.62 193 GLU A O 1
ATOM 1495 N N . CYS A 1 194 ? 9.371 -55.472 -23.318 1.00 85.12 194 CYS A N 1
ATOM 1496 C CA . CYS A 1 194 ? 10.051 -55.194 -22.055 1.00 85.12 194 CYS A CA 1
ATOM 1497 C C . CYS A 1 194 ? 9.115 -54.519 -21.030 1.00 85.12 194 CYS A C 1
ATOM 1499 O O . CYS A 1 194 ? 8.410 -53.552 -21.345 1.00 85.12 194 CYS A O 1
ATOM 1501 N N . GLU A 1 195 ? 9.183 -54.950 -19.768 1.00 83.50 195 GLU A N 1
ATOM 1502 C CA . GLU A 1 195 ? 8.335 -54.439 -18.675 1.00 83.50 195 GLU A CA 1
ATOM 1503 C C . GLU A 1 195 ? 8.788 -53.082 -18.101 1.00 83.50 195 GLU A C 1
ATOM 1505 O O . GLU A 1 195 ? 8.048 -52.438 -17.364 1.00 83.50 195 GLU A O 1
ATOM 1510 N N . ALA A 1 196 ? 9.972 -52.596 -18.487 1.00 83.50 196 ALA A N 1
ATOM 1511 C CA . ALA A 1 196 ? 10.615 -51.410 -17.909 1.00 83.50 196 ALA A CA 1
ATOM 1512 C C . ALA A 1 196 ? 9.916 -50.060 -18.189 1.00 83.50 196 ALA A C 1
ATOM 1514 O O . ALA A 1 196 ? 10.243 -49.051 -17.566 1.00 83.50 196 ALA A O 1
ATOM 1515 N N . LEU A 1 197 ? 8.979 -50.002 -19.137 1.00 82.69 197 LEU A N 1
ATOM 1516 C CA . LEU A 1 197 ? 8.235 -48.784 -19.488 1.00 82.69 197 LEU A CA 1
ATOM 1517 C C . LEU A 1 197 ? 6.737 -49.000 -19.265 1.00 82.69 197 LEU A C 1
ATOM 1519 O O . LEU A 1 197 ? 6.322 -50.141 -19.154 1.00 82.69 197 LEU A O 1
ATOM 1523 N N . PRO A 1 198 ? 5.894 -47.958 -19.185 1.00 84.56 198 PRO A N 1
ATOM 1524 C CA . PRO A 1 198 ? 4.431 -48.075 -19.221 1.00 84.56 198 PRO A CA 1
ATOM 1525 C C . PRO A 1 198 ? 3.880 -48.167 -20.661 1.00 84.56 198 PRO A C 1
ATOM 1527 O O . PRO A 1 198 ? 4.569 -47.853 -21.632 1.00 84.56 198 PRO A O 1
ATOM 1530 N N . GLY A 1 199 ? 2.622 -48.604 -20.827 1.00 85.25 199 GLY A N 1
ATOM 1531 C CA . GLY A 1 199 ? 1.998 -48.810 -22.149 1.00 85.25 199 GLY A CA 1
ATOM 1532 C C . GLY A 1 199 ? 1.874 -47.525 -22.977 1.00 85.25 199 GLY A C 1
ATOM 1533 O O . GLY A 1 199 ? 1.934 -47.559 -24.206 1.00 85.25 199 GLY A O 1
ATOM 1534 N N . ILE A 1 200 ? 1.765 -46.381 -22.295 1.00 91.94 200 ILE A N 1
ATOM 1535 C CA . ILE A 1 200 ? 1.796 -45.043 -22.882 1.00 91.94 200 ILE A CA 1
ATOM 1536 C C . ILE A 1 200 ? 2.858 -44.220 -22.155 1.00 91.94 200 ILE A C 1
ATOM 1538 O O . ILE A 1 200 ? 2.769 -44.001 -20.948 1.00 91.94 200 ILE A O 1
ATOM 1542 N N . VAL A 1 201 ? 3.831 -43.708 -22.904 1.00 91.75 201 VAL A N 1
ATOM 1543 C CA . VAL A 1 201 ? 4.887 -42.824 -22.399 1.00 91.75 201 VAL A CA 1
ATOM 1544 C C . VAL A 1 201 ? 4.598 -41.402 -22.865 1.00 91.75 201 VAL A C 1
ATOM 1546 O O . VAL A 1 201 ? 4.421 -41.152 -24.055 1.00 91.75 201 VAL A O 1
ATOM 1549 N N . THR A 1 202 ? 4.550 -40.445 -21.940 1.00 94.31 202 THR A N 1
ATOM 1550 C CA . THR A 1 202 ? 4.360 -39.024 -22.274 1.00 94.31 202 THR A CA 1
ATOM 1551 C C . THR A 1 202 ? 5.684 -38.286 -22.124 1.00 94.31 202 THR A C 1
ATOM 1553 O O . THR A 1 202 ? 6.298 -38.363 -21.062 1.00 94.31 202 THR A O 1
ATOM 1556 N N . ALA A 1 203 ? 6.099 -37.531 -23.150 1.00 93.81 203 ALA A N 1
ATOM 1557 C CA . ALA A 1 203 ? 7.315 -36.709 -23.105 1.00 93.81 203 ALA A CA 1
ATOM 1558 C C . ALA A 1 203 ? 7.345 -35.847 -21.828 1.00 93.81 203 ALA A C 1
ATOM 1560 O O . ALA A 1 203 ? 6.284 -35.350 -21.448 1.00 93.81 203 ALA A O 1
ATOM 1561 N N . PRO A 1 204 ? 8.486 -35.658 -21.146 1.00 91.00 204 PRO A N 1
ATOM 1562 C CA . PRO A 1 204 ? 8.541 -34.964 -19.856 1.00 91.00 204 PRO A CA 1
ATOM 1563 C C . PRO A 1 204 ? 8.077 -33.499 -19.956 1.00 91.00 204 PRO A C 1
ATOM 1565 O O . PRO A 1 204 ? 8.113 -32.906 -21.039 1.00 91.00 204 PRO A O 1
ATOM 1568 N N . PRO A 1 205 ? 7.598 -32.893 -18.852 1.00 90.44 205 PRO A N 1
ATOM 1569 C CA . PRO A 1 205 ? 7.287 -31.469 -18.847 1.00 90.44 205 PRO A CA 1
ATOM 1570 C C . PRO A 1 205 ? 8.575 -30.655 -19.034 1.00 90.44 205 PRO A C 1
ATOM 1572 O O . PRO A 1 205 ? 9.643 -31.039 -18.555 1.00 90.44 205 PRO A O 1
ATOM 1575 N N . ARG A 1 206 ? 8.480 -29.514 -19.723 1.00 83.88 206 ARG A N 1
ATOM 1576 C CA . ARG A 1 206 ? 9.600 -28.568 -19.809 1.00 83.88 206 ARG A CA 1
ATOM 1577 C C . ARG A 1 206 ? 9.792 -27.963 -18.413 1.00 83.88 206 ARG A C 1
ATOM 1579 O O . ARG A 1 206 ? 8.821 -27.453 -17.860 1.00 83.88 206 ARG A O 1
ATOM 1586 N N . ARG A 1 207 ? 10.994 -28.059 -17.835 1.00 72.94 207 ARG A N 1
ATOM 1587 C CA . ARG A 1 207 ? 11.310 -27.376 -16.569 1.00 72.94 207 ARG A CA 1
ATOM 1588 C C . ARG A 1 207 ? 11.272 -25.864 -16.827 1.00 72.94 207 ARG A C 1
ATOM 1590 O O . ARG A 1 207 ? 11.807 -25.423 -17.847 1.00 72.94 207 ARG A O 1
ATOM 1597 N N . GLY A 1 208 ? 10.523 -25.151 -15.989 1.00 57.56 208 GLY A N 1
ATOM 1598 C CA . GLY A 1 208 ? 10.429 -23.690 -15.996 1.00 57.56 208 GLY A CA 1
ATOM 1599 C C . GLY A 1 208 ? 11.645 -23.053 -15.355 1.00 57.56 208 GLY A C 1
ATOM 1600 O O . GLY A 1 208 ? 12.290 -23.748 -14.536 1.00 57.56 208 GLY A O 1
#

Sequence (208 aa):
MDGTVQLPCSSAARGEAKSTPFGDVFVTLSKQEHIELVWAAKYWKMEHGRAAARAEPRGGVPGAIPTSRAAAQAREAALLCELEAAQAKIRDLQQRLFARKSERGSLIDDKHRGAPVGSRRRGQQRGAPGHGRSRQAHLPLRTEDIELESALCPACGEPLGAFAGTEDCEVVEVEVRAYRRLIRRRRYRRTCECEALPGIVTAPPRRG

Mean predicted aligned error: 21.55 Å

Organism: NCBI:txid2899263